Protein AF-Q2IIJ6-F1 (afdb_monomer_lite)

Organism: Anaeromyxobacter dehalogenans (strain 2CP-C) (NCBI:txid290397)

Structure (mmCIF, N/CA/C/O backbone):
data_AF-Q2IIJ6-F1
#
_entry.id   AF-Q2IIJ6-F1
#
loop_
_atom_site.group_PDB
_atom_site.id
_atom_site.type_symbol
_atom_site.label_atom_id
_atom_site.label_alt_id
_atom_site.label_comp_id
_atom_site.label_asym_id
_atom_site.label_entity_id
_atom_site.label_seq_id
_atom_site.pdbx_PDB_ins_code
_atom_site.Cartn_x
_atom_site.Cartn_y
_atom_site.Cartn_z
_atom_site.occupancy
_atom_site.B_iso_or_equiv
_atom_site.auth_seq_id
_atom_site.auth_comp_id
_atom_site.auth_asym_id
_atom_site.auth_atom_id
_atom_site.pdbx_PDB_model_num
ATOM 1 N N . MET A 1 1 ? 57.120 -11.703 -42.224 1.00 50.91 1 MET A N 1
ATOM 2 C CA . MET A 1 1 ? 56.286 -11.555 -41.006 1.00 50.91 1 MET A CA 1
ATOM 3 C C . MET A 1 1 ? 55.497 -10.241 -40.939 1.00 50.91 1 MET A C 1
ATOM 5 O O . MET A 1 1 ? 54.301 -10.313 -40.704 1.00 50.91 1 MET A O 1
ATOM 9 N N . LYS A 1 2 ? 56.073 -9.059 -41.231 1.00 52.03 2 LYS A N 1
ATOM 10 C CA . LYS A 1 2 ? 55.331 -7.770 -41.217 1.00 52.03 2 LYS A CA 1
ATOM 11 C C . LYS A 1 2 ? 54.075 -7.716 -42.114 1.00 52.03 2 LYS A C 1
ATOM 13 O O . LYS A 1 2 ? 53.077 -7.140 -41.709 1.00 52.03 2 LYS A O 1
ATOM 18 N N . LYS A 1 3 ? 54.083 -8.354 -43.293 1.00 52.03 3 LYS A N 1
ATOM 19 C CA . LYS A 1 3 ? 52.931 -8.352 -44.224 1.00 52.03 3 LYS A CA 1
ATOM 20 C C . LYS A 1 3 ? 51.725 -9.189 -43.753 1.00 52.03 3 LYS A C 1
ATOM 22 O O . LYS A 1 3 ? 50.606 -8.862 -44.114 1.00 52.03 3 LYS A O 1
ATOM 27 N N . LEU A 1 4 ? 51.938 -10.216 -42.922 1.00 53.56 4 LEU A N 1
ATOM 28 C CA . LEU A 1 4 ? 50.856 -11.032 -42.340 1.00 53.56 4 LEU A CA 1
ATOM 29 C C . LEU A 1 4 ? 50.147 -10.299 -41.189 1.00 53.56 4 LEU A C 1
ATOM 31 O O . LEU A 1 4 ? 48.929 -10.365 -41.078 1.00 53.56 4 LEU A O 1
ATOM 35 N N . LEU A 1 5 ? 50.892 -9.523 -40.395 1.00 52.94 5 LEU A N 1
ATOM 36 C CA . LEU A 1 5 ? 50.345 -8.681 -39.322 1.00 52.94 5 LEU A CA 1
ATOM 37 C C . LEU A 1 5 ? 49.472 -7.528 -39.849 1.00 52.94 5 LEU A C 1
ATOM 39 O O . LEU A 1 5 ? 48.463 -7.208 -39.234 1.00 52.94 5 LEU A O 1
ATOM 43 N N . ILE A 1 6 ? 49.816 -6.946 -41.004 1.00 58.78 6 ILE A N 1
ATOM 44 C CA . ILE A 1 6 ? 49.074 -5.820 -41.605 1.00 58.78 6 ILE A CA 1
ATOM 45 C C . ILE A 1 6 ? 47.677 -6.233 -42.103 1.00 58.78 6 ILE A C 1
ATOM 47 O O . ILE A 1 6 ? 46.778 -5.401 -42.128 1.00 58.78 6 ILE A O 1
ATOM 51 N N . VAL A 1 7 ? 47.471 -7.506 -42.456 1.00 59.25 7 VAL A N 1
ATOM 52 C CA . VAL A 1 7 ? 46.168 -8.025 -42.916 1.00 59.25 7 VAL A CA 1
ATOM 53 C C . VAL A 1 7 ? 45.393 -8.697 -41.778 1.00 59.25 7 VAL A C 1
ATOM 55 O O . VAL A 1 7 ? 44.178 -8.543 -41.687 1.00 59.25 7 VAL A O 1
ATOM 58 N N . ALA A 1 8 ? 46.080 -9.390 -40.865 1.00 62.28 8 ALA A N 1
ATOM 59 C CA . ALA A 1 8 ? 45.438 -10.070 -39.740 1.00 62.28 8 ALA A CA 1
ATOM 60 C C . ALA A 1 8 ? 44.851 -9.099 -38.697 1.00 62.28 8 ALA A C 1
ATOM 62 O O . ALA A 1 8 ? 43.806 -9.387 -38.121 1.00 62.28 8 ALA A O 1
ATOM 63 N N . LEU A 1 9 ? 45.485 -7.941 -38.470 1.00 67.00 9 LEU A N 1
ATOM 64 C CA . LEU A 1 9 ? 45.030 -6.952 -37.487 1.00 67.00 9 LEU A CA 1
ATOM 65 C C . LEU A 1 9 ? 43.683 -6.283 -37.851 1.00 67.00 9 LEU A C 1
ATOM 67 O O . LEU A 1 9 ? 42.788 -6.294 -37.006 1.00 67.00 9 LEU A O 1
ATOM 71 N N . PRO A 1 10 ? 43.471 -5.738 -39.070 1.00 70.38 10 PRO A N 1
ATOM 72 C CA . PRO A 1 10 ? 42.180 -5.159 -39.448 1.00 70.38 10 PRO A CA 1
ATOM 73 C C . PRO A 1 10 ? 41.077 -6.216 -39.575 1.00 70.38 10 PRO A C 1
ATOM 75 O O . PRO A 1 10 ? 39.935 -5.928 -39.232 1.00 70.38 10 PRO A O 1
ATOM 78 N N . LEU A 1 11 ? 41.404 -7.446 -39.994 1.00 70.00 11 LEU A N 1
ATOM 79 C CA . LEU A 1 11 ? 40.437 -8.547 -40.029 1.00 70.00 11 LEU A CA 1
ATOM 80 C C . LEU A 1 11 ? 40.023 -8.975 -38.610 1.00 70.00 11 LEU A C 1
ATOM 82 O O . LEU A 1 11 ? 38.839 -9.155 -38.342 1.00 70.00 11 LEU A O 1
ATOM 86 N N . GLY A 1 12 ? 40.981 -9.063 -37.680 1.00 66.00 12 GLY A N 1
ATOM 87 C CA . GLY A 1 12 ? 40.720 -9.321 -36.263 1.00 66.00 12 GLY A CA 1
ATOM 88 C C . GLY A 1 12 ? 39.881 -8.219 -35.611 1.00 66.00 12 GLY A C 1
ATOM 89 O O . GLY A 1 12 ? 38.916 -8.521 -34.915 1.00 66.00 12 GLY A O 1
ATOM 90 N N . LEU A 1 13 ? 40.176 -6.946 -35.895 1.00 70.31 13 LEU A N 1
ATOM 91 C CA . LEU A 1 13 ? 39.374 -5.805 -35.436 1.00 70.31 13 LEU A CA 1
ATOM 92 C C . LEU A 1 13 ? 37.967 -5.787 -36.046 1.00 70.31 13 LEU A C 1
ATOM 94 O O . LEU A 1 13 ? 37.016 -5.474 -35.338 1.00 70.31 13 LEU A O 1
ATOM 98 N N . ALA A 1 14 ? 37.808 -6.155 -37.319 1.00 68.62 14 ALA A N 1
ATOM 99 C CA . ALA A 1 14 ? 36.498 -6.251 -37.960 1.00 68.62 14 ALA A CA 1
ATOM 100 C C . ALA A 1 14 ? 35.650 -7.389 -37.370 1.00 68.62 14 ALA A C 1
ATOM 102 O O . ALA A 1 14 ? 34.457 -7.205 -37.142 1.00 68.62 14 ALA A O 1
ATOM 103 N N . ILE A 1 15 ? 36.259 -8.540 -37.060 1.00 70.19 15 ILE A N 1
ATOM 104 C CA . ILE A 1 15 ? 35.582 -9.659 -36.386 1.00 70.19 15 ILE A CA 1
ATOM 105 C C . ILE A 1 15 ? 35.194 -9.269 -34.953 1.00 70.19 15 ILE A C 1
ATOM 107 O O . ILE A 1 15 ? 34.059 -9.510 -34.546 1.00 70.19 15 ILE A O 1
ATOM 111 N N . LEU A 1 16 ? 36.088 -8.612 -34.205 1.00 61.75 16 LEU A N 1
ATOM 112 C CA . LEU A 1 16 ? 35.796 -8.118 -32.853 1.00 61.75 16 LEU A CA 1
ATOM 113 C C . LEU A 1 16 ? 34.714 -7.024 -32.861 1.00 61.75 16 LEU A C 1
ATOM 115 O O . LEU A 1 16 ? 33.816 -7.034 -32.017 1.00 61.75 16 LEU A O 1
ATOM 119 N N . GLY A 1 17 ? 34.752 -6.115 -33.838 1.00 57.81 17 GLY A N 1
ATOM 120 C CA . GLY A 1 17 ? 33.734 -5.086 -34.068 1.00 57.81 17 GLY A CA 1
ATOM 121 C C . GLY A 1 17 ? 32.370 -5.674 -34.441 1.00 57.81 17 GLY A C 1
ATOM 122 O O . GLY A 1 17 ? 31.349 -5.302 -33.871 1.00 57.81 17 GLY A O 1
ATOM 123 N N . GLY A 1 18 ? 32.337 -6.655 -35.344 1.00 60.78 18 GLY A N 1
ATOM 124 C CA . GLY A 1 18 ? 31.109 -7.366 -35.705 1.00 60.78 18 GLY A CA 1
ATOM 125 C C . GLY A 1 18 ? 30.516 -8.152 -34.533 1.00 60.78 18 GLY A C 1
ATOM 126 O O . GLY A 1 18 ? 29.312 -8.084 -34.289 1.00 60.78 18 GLY A O 1
ATOM 127 N N . ALA A 1 19 ? 31.358 -8.845 -33.759 1.00 64.25 19 ALA A N 1
ATOM 128 C CA . ALA A 1 19 ? 30.935 -9.589 -32.575 1.00 64.25 19 ALA A CA 1
ATOM 129 C C . ALA A 1 19 ? 30.336 -8.673 -31.494 1.00 64.25 19 ALA A C 1
ATOM 131 O O . ALA A 1 19 ? 29.307 -9.017 -30.918 1.00 64.25 19 ALA A O 1
ATOM 132 N N . SER A 1 20 ? 30.933 -7.498 -31.265 1.00 67.06 20 SER A N 1
ATOM 133 C CA . SER A 1 20 ? 30.462 -6.510 -30.280 1.00 67.06 20 SER A CA 1
ATOM 134 C C . SER A 1 20 ? 29.146 -5.831 -30.680 1.00 67.06 20 SER A C 1
ATOM 136 O O . SER A 1 20 ? 28.274 -5.622 -29.835 1.00 67.06 20 SER A O 1
ATOM 138 N N . VAL A 1 21 ? 28.942 -5.551 -31.971 1.00 70.56 21 VAL A N 1
ATOM 139 C CA . VAL A 1 21 ? 27.656 -5.038 -32.475 1.00 70.56 21 VAL A CA 1
ATOM 140 C C . VAL A 1 21 ? 26.559 -6.099 -32.352 1.00 70.56 21 VAL A C 1
ATOM 142 O O . VAL A 1 21 ? 25.472 -5.804 -31.853 1.00 70.56 21 VAL A O 1
ATOM 145 N N . LEU A 1 22 ? 26.840 -7.344 -32.747 1.00 74.81 22 LEU A N 1
ATOM 146 C CA . LEU A 1 22 ? 25.881 -8.448 -32.640 1.00 74.81 22 LEU A CA 1
ATOM 147 C C . LEU A 1 22 ? 25.544 -8.781 -31.180 1.00 74.81 22 LEU A C 1
ATOM 149 O O . LEU A 1 22 ? 24.381 -9.040 -30.869 1.00 74.81 22 LEU A O 1
ATOM 153 N N . SER A 1 23 ? 26.523 -8.743 -30.269 1.00 74.75 23 SER A N 1
ATOM 154 C CA . SER A 1 23 ? 26.268 -8.930 -28.837 1.00 74.75 23 SER A CA 1
ATOM 155 C C . SER A 1 23 ? 25.433 -7.788 -28.258 1.00 74.75 23 SER A C 1
ATOM 157 O O . SER A 1 23 ? 24.507 -8.049 -27.495 1.00 74.75 23 SER A O 1
ATOM 159 N N . GLY A 1 24 ? 25.700 -6.540 -28.662 1.00 77.00 24 GLY A N 1
ATOM 160 C CA . GLY A 1 24 ? 24.908 -5.378 -28.252 1.00 77.00 24 GLY A CA 1
ATOM 161 C C . GLY A 1 24 ? 23.453 -5.458 -28.722 1.00 77.00 24 GLY A C 1
ATOM 162 O O . GLY A 1 24 ? 22.537 -5.208 -27.941 1.00 77.00 24 GLY A O 1
ATOM 163 N N . GLN A 1 25 ? 23.220 -5.884 -29.968 1.00 83.25 25 GLN A N 1
ATOM 164 C CA . GLN A 1 25 ? 21.868 -6.089 -30.498 1.00 83.25 25 GLN A CA 1
ATOM 165 C C . GLN A 1 25 ? 21.117 -7.202 -29.760 1.00 83.25 25 GLN A C 1
ATOM 167 O O . GLN A 1 25 ? 19.959 -7.008 -29.394 1.00 83.25 25 GLN A O 1
ATOM 172 N N . ARG A 1 26 ? 21.774 -8.336 -29.485 1.00 82.69 26 ARG A N 1
ATOM 173 C CA . ARG A 1 26 ? 21.171 -9.438 -28.715 1.00 82.69 26 ARG A CA 1
ATOM 174 C C . ARG A 1 26 ? 20.826 -9.023 -27.286 1.00 82.69 26 ARG A C 1
ATOM 176 O O . ARG A 1 26 ? 19.745 -9.350 -26.810 1.00 82.69 26 ARG A O 1
ATOM 183 N N . ALA A 1 27 ? 21.701 -8.271 -26.618 1.00 82.62 27 ALA A N 1
ATOM 184 C CA . ALA A 1 27 ? 21.441 -7.760 -25.271 1.00 82.62 27 ALA A CA 1
ATOM 185 C C . ALA A 1 27 ? 20.261 -6.772 -25.249 1.00 82.62 27 ALA A C 1
ATOM 187 O O . ALA A 1 27 ? 19.394 -6.848 -24.375 1.00 82.62 27 ALA A O 1
ATOM 188 N N . ALA A 1 28 ? 20.182 -5.879 -26.241 1.00 85.44 28 ALA A N 1
ATOM 189 C CA . ALA A 1 28 ? 19.063 -4.953 -26.385 1.00 85.44 28 ALA A CA 1
ATOM 190 C C . ALA A 1 28 ? 17.735 -5.686 -26.652 1.00 85.44 28 ALA A C 1
ATOM 192 O O . ALA A 1 28 ? 16.719 -5.345 -26.046 1.00 85.44 28 ALA A O 1
ATOM 193 N N . GLN A 1 29 ? 17.748 -6.715 -27.505 1.00 88.25 29 GLN A N 1
ATOM 194 C CA . GLN A 1 29 ? 16.585 -7.568 -27.765 1.00 88.25 29 GLN A CA 1
ATOM 195 C C . GLN A 1 29 ? 16.135 -8.308 -26.502 1.00 88.25 29 GLN A C 1
ATOM 197 O O . GLN A 1 29 ? 14.974 -8.184 -26.123 1.00 88.25 29 GLN A O 1
ATOM 202 N N . ALA A 1 30 ? 17.052 -8.971 -25.790 1.00 89.00 30 ALA A N 1
ATOM 203 C CA . ALA A 1 30 ? 16.746 -9.662 -24.535 1.00 89.00 30 ALA A CA 1
ATOM 204 C C . ALA A 1 30 ? 16.161 -8.711 -23.475 1.00 89.00 30 ALA A C 1
ATOM 206 O O . ALA A 1 30 ? 15.209 -9.053 -22.775 1.00 89.00 30 ALA A O 1
ATOM 207 N N . THR A 1 31 ? 16.683 -7.484 -23.393 1.00 89.00 31 THR A N 1
ATOM 208 C CA . THR A 1 31 ? 16.153 -6.447 -22.495 1.00 89.00 31 THR A CA 1
ATOM 209 C C . THR A 1 31 ? 14.732 -6.038 -22.889 1.00 89.00 31 THR A C 1
ATOM 211 O O . THR A 1 31 ? 13.860 -5.912 -22.029 1.00 89.00 31 THR A O 1
ATOM 214 N N . ALA A 1 32 ? 14.475 -5.831 -24.183 1.00 89.25 32 ALA A N 1
ATOM 215 C CA . ALA A 1 32 ? 13.153 -5.464 -24.683 1.00 89.25 32 ALA A CA 1
ATOM 216 C C . ALA A 1 32 ? 12.121 -6.584 -24.470 1.00 89.25 32 ALA A C 1
ATOM 218 O O . ALA A 1 32 ? 11.003 -6.311 -24.032 1.00 89.25 32 ALA A O 1
ATOM 219 N N . GLU A 1 33 ? 12.504 -7.836 -24.724 1.00 93.00 33 GLU A N 1
ATOM 220 C CA . GLU A 1 33 ? 11.664 -9.016 -24.505 1.00 93.00 33 GLU A CA 1
ATOM 221 C C . GLU A 1 33 ? 11.346 -9.215 -23.021 1.00 93.00 33 GLU A C 1
ATOM 223 O O . GLU A 1 33 ? 10.174 -9.332 -22.665 1.00 93.00 33 GLU A O 1
ATOM 228 N N . SER A 1 34 ? 12.352 -9.138 -22.143 1.00 93.38 34 SER A N 1
ATOM 229 C CA . SER A 1 34 ? 12.168 -9.209 -20.687 1.00 93.38 34 SER A CA 1
ATOM 230 C C . SER A 1 34 ? 11.186 -8.146 -20.186 1.00 93.38 34 SER A C 1
ATOM 232 O O . SER A 1 34 ? 10.239 -8.451 -19.460 1.00 93.38 34 SER A O 1
ATOM 234 N N . ARG A 1 35 ? 11.333 -6.892 -20.637 1.00 91.62 35 ARG A N 1
ATOM 235 C CA . ARG A 1 35 ? 10.410 -5.799 -20.281 1.00 91.62 35 ARG A CA 1
ATOM 236 C C . ARG A 1 35 ? 8.992 -6.040 -20.787 1.00 91.62 35 ARG A C 1
ATOM 238 O O . ARG A 1 35 ? 8.034 -5.767 -20.066 1.00 91.62 35 ARG A O 1
ATOM 245 N N . LEU A 1 36 ? 8.845 -6.549 -22.009 1.00 93.81 36 LEU A N 1
ATOM 246 C CA . LEU A 1 36 ? 7.539 -6.868 -22.580 1.00 93.81 36 LEU A CA 1
ATOM 247 C C . LEU A 1 36 ? 6.842 -7.982 -21.792 1.00 93.81 36 LEU A C 1
ATOM 249 O O . LEU A 1 36 ? 5.647 -7.880 -21.516 1.00 93.81 36 LEU A O 1
ATOM 253 N N . GLU A 1 37 ? 7.571 -9.027 -21.406 1.00 95.88 37 GLU A N 1
ATOM 254 C CA . GLU A 1 37 ? 7.022 -10.103 -20.584 1.00 95.88 37 GLU A CA 1
ATOM 255 C C . GLU A 1 37 ? 6.630 -9.623 -19.185 1.00 95.88 37 GLU A C 1
ATOM 257 O O . GLU A 1 37 ? 5.523 -9.923 -18.737 1.00 95.88 37 GLU A O 1
ATOM 262 N N . ARG A 1 38 ? 7.461 -8.800 -18.532 1.00 95.00 38 ARG A N 1
ATOM 263 C CA . ARG A 1 38 ? 7.108 -8.169 -17.248 1.00 95.00 38 ARG A CA 1
ATOM 264 C C . ARG A 1 38 ? 5.852 -7.312 -17.374 1.00 95.00 38 ARG A C 1
ATOM 266 O O . ARG A 1 38 ? 4.960 -7.405 -16.537 1.00 95.00 38 ARG A O 1
ATOM 273 N N . ALA A 1 39 ? 5.737 -6.514 -18.436 1.00 93.25 39 ALA A N 1
ATOM 274 C CA . ALA A 1 39 ? 4.555 -5.691 -18.680 1.00 93.25 39 ALA A CA 1
ATOM 275 C C . ALA A 1 39 ? 3.284 -6.536 -18.883 1.00 93.25 39 ALA A C 1
ATOM 277 O O . ALA A 1 39 ? 2.219 -6.180 -18.377 1.00 93.25 39 ALA A O 1
ATOM 278 N N . ARG A 1 40 ? 3.388 -7.676 -19.583 1.00 96.31 40 ARG A N 1
ATOM 279 C CA . ARG A 1 40 ? 2.276 -8.630 -19.735 1.00 96.31 40 ARG A CA 1
ATOM 280 C C . ARG A 1 40 ? 1.870 -9.234 -18.393 1.00 96.31 40 ARG A C 1
ATOM 282 O O . ARG A 1 40 ? 0.683 -9.212 -18.081 1.00 96.31 40 ARG A O 1
ATOM 289 N N . LEU A 1 41 ? 2.839 -9.689 -17.598 1.00 97.31 41 LEU A N 1
ATOM 290 C CA . LEU A 1 41 ? 2.599 -10.256 -16.271 1.00 97.31 41 LEU A CA 1
ATOM 291 C C . LEU A 1 41 ? 1.924 -9.241 -15.337 1.00 97.31 41 LEU A C 1
ATOM 293 O O . LEU A 1 41 ? 0.955 -9.567 -14.662 1.00 97.31 41 LEU A O 1
ATOM 297 N N . LYS A 1 42 ? 2.390 -7.989 -15.342 1.00 95.00 42 LYS A N 1
ATOM 298 C CA . LYS A 1 42 ? 1.794 -6.883 -14.578 1.00 95.00 42 LYS A CA 1
ATOM 299 C C . LYS A 1 42 ? 0.356 -6.586 -14.990 1.00 95.00 42 LYS A C 1
ATOM 301 O O . LYS A 1 42 ? -0.501 -6.382 -14.133 1.00 95.00 42 LYS A O 1
ATOM 306 N N . ARG A 1 43 ? 0.073 -6.573 -16.294 1.00 94.75 43 ARG A N 1
ATOM 307 C CA . ARG A 1 43 ? -1.294 -6.394 -16.797 1.00 94.75 43 ARG A CA 1
ATOM 308 C C . ARG A 1 43 ? -2.203 -7.532 -16.333 1.00 94.75 43 ARG A C 1
ATOM 310 O O . ARG A 1 43 ? -3.272 -7.269 -15.797 1.00 94.75 43 ARG A O 1
ATOM 317 N N . GLU A 1 44 ? -1.754 -8.772 -16.487 1.00 97.06 44 GLU A N 1
ATOM 318 C CA . GLU A 1 44 ? -2.516 -9.945 -16.062 1.00 97.06 44 GLU A CA 1
ATOM 319 C C . GLU A 1 44 ? -2.717 -9.975 -14.537 1.00 97.06 44 GLU A C 1
ATOM 321 O O . GLU A 1 44 ? -3.805 -10.299 -14.063 1.00 97.06 44 GLU A O 1
ATOM 326 N N . PHE A 1 45 ? -1.718 -9.548 -13.757 1.00 96.56 45 PHE A N 1
ATOM 327 C CA . PHE A 1 45 ? -1.877 -9.330 -12.321 1.00 96.56 45 P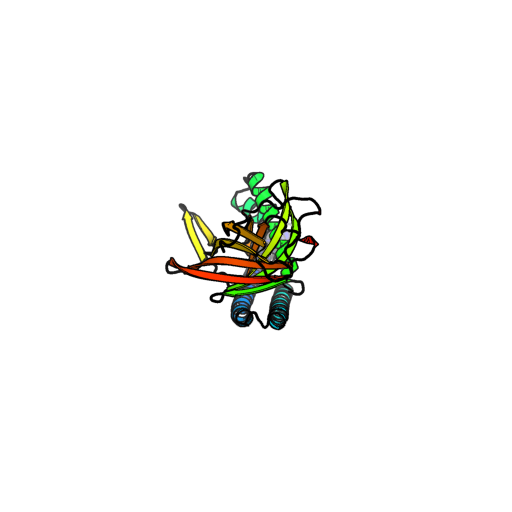HE A CA 1
ATOM 328 C C . PHE A 1 45 ? -2.991 -8.330 -12.027 1.00 96.56 45 PHE A C 1
ATOM 330 O O . PHE A 1 45 ? -3.855 -8.626 -11.212 1.00 96.56 45 PHE A O 1
ATOM 337 N N . ALA A 1 46 ? -3.007 -7.170 -12.690 1.00 94.00 46 ALA A N 1
ATOM 338 C CA . ALA A 1 46 ? -4.028 -6.150 -12.461 1.00 94.00 46 ALA A CA 1
ATOM 339 C C . ALA A 1 46 ? -5.446 -6.653 -12.800 1.00 94.00 46 ALA A C 1
ATOM 341 O O . ALA A 1 46 ? -6.396 -6.353 -12.075 1.00 94.00 46 ALA A O 1
ATOM 342 N N . GLU A 1 47 ? -5.586 -7.449 -13.862 1.00 94.44 47 GLU A N 1
ATOM 343 C CA . GLU A 1 47 ? -6.850 -8.085 -14.257 1.00 94.44 47 GLU A CA 1
ATOM 344 C C . GLU A 1 47 ? -7.320 -9.111 -13.213 1.00 94.44 47 GLU A C 1
ATOM 346 O O . GLU A 1 47 ? -8.461 -9.057 -12.753 1.00 94.44 47 GLU A O 1
ATOM 351 N N . ARG A 1 48 ? -6.428 -10.004 -12.765 1.00 95.88 48 ARG A N 1
ATOM 352 C CA . ARG A 1 48 ? -6.736 -11.005 -11.728 1.00 95.88 48 ARG A CA 1
ATOM 353 C C . ARG A 1 48 ? -7.006 -10.358 -10.366 1.00 95.88 48 ARG A C 1
ATOM 355 O O . ARG A 1 48 ? -7.958 -10.731 -9.682 1.00 95.88 48 ARG A O 1
ATOM 362 N N . ALA A 1 49 ? -6.229 -9.338 -10.000 1.00 95.12 49 ALA A N 1
ATOM 363 C CA . ALA A 1 49 ? -6.416 -8.550 -8.784 1.00 95.12 49 ALA A CA 1
ATOM 364 C C . ALA A 1 49 ? -7.788 -7.876 -8.760 1.00 95.12 49 ALA A C 1
ATOM 366 O O . ALA A 1 49 ? -8.406 -7.792 -7.700 1.00 95.12 49 ALA A O 1
ATOM 367 N N . ALA A 1 50 ? -8.285 -7.420 -9.917 1.00 92.88 50 ALA A N 1
ATOM 368 C CA . ALA A 1 50 ? -9.602 -6.808 -10.021 1.00 92.88 50 ALA A CA 1
ATOM 369 C C . ALA A 1 50 ? -10.742 -7.762 -9.645 1.00 92.88 50 ALA A C 1
ATOM 371 O O . ALA A 1 50 ? -11.713 -7.326 -9.027 1.00 92.88 50 ALA A O 1
ATOM 372 N N . LEU A 1 51 ? -10.602 -9.048 -9.967 1.00 91.81 51 LEU A N 1
ATOM 373 C CA . LEU A 1 51 ? -11.559 -10.081 -9.580 1.00 91.81 51 LEU A CA 1
ATOM 374 C C . LEU A 1 51 ? -11.425 -10.436 -8.096 1.00 91.81 51 LEU A C 1
ATOM 376 O O . LEU A 1 51 ? -12.423 -10.451 -7.380 1.00 91.81 51 LEU A O 1
ATOM 380 N N . ALA A 1 52 ? -10.198 -10.643 -7.609 1.00 92.75 52 ALA A N 1
ATOM 381 C CA . ALA A 1 52 ? -9.954 -10.992 -6.209 1.00 92.75 52 ALA A CA 1
ATOM 382 C C . ALA A 1 52 ? -10.451 -9.898 -5.244 1.00 92.75 52 ALA A C 1
ATOM 384 O O . ALA A 1 52 ? -11.122 -10.192 -4.255 1.00 92.75 52 ALA A O 1
ATOM 385 N N . ARG A 1 53 ? -10.197 -8.616 -5.555 1.00 93.50 53 ARG A N 1
ATOM 386 C CA . ARG A 1 53 ? -10.617 -7.490 -4.698 1.00 93.50 53 ARG A CA 1
ATOM 387 C C . ARG A 1 53 ? -12.130 -7.310 -4.620 1.00 93.50 53 ARG A C 1
ATOM 389 O O . ARG A 1 53 ? -12.585 -6.602 -3.724 1.00 93.50 53 ARG A O 1
ATOM 396 N N . ALA A 1 54 ? -12.882 -7.899 -5.554 1.00 92.88 54 ALA A N 1
ATOM 397 C CA . ALA A 1 54 ? -14.340 -7.847 -5.595 1.00 92.88 54 ALA A CA 1
ATOM 398 C C . ALA A 1 54 ? -15.003 -8.789 -4.580 1.00 92.88 54 ALA A C 1
ATOM 400 O O . ALA A 1 54 ? -16.212 -8.688 -4.375 1.00 92.88 54 ALA A O 1
ATOM 401 N N . LEU A 1 55 ? -14.234 -9.673 -3.926 1.00 93.94 55 LEU A N 1
ATOM 402 C CA . LEU A 1 55 ? -14.732 -10.431 -2.783 1.00 93.94 55 LEU A CA 1
ATOM 403 C C . LEU A 1 55 ? -15.304 -9.475 -1.729 1.00 93.94 55 LEU A C 1
ATOM 405 O O . LEU A 1 55 ? -14.735 -8.401 -1.523 1.00 93.94 55 LEU A O 1
ATOM 409 N N . PRO A 1 56 ? -16.406 -9.835 -1.059 1.00 91.62 56 PRO A N 1
ATOM 410 C CA . PRO A 1 56 ? -17.022 -8.966 -0.069 1.00 91.62 56 PRO A CA 1
ATOM 411 C C . PRO A 1 56 ? -16.230 -8.993 1.262 1.00 91.62 56 PRO A C 1
ATOM 413 O O . PRO A 1 56 ? -15.505 -9.963 1.522 1.00 91.62 56 PRO A O 1
ATOM 416 N N . PRO A 1 57 ? -16.284 -7.934 2.097 1.00 88.19 57 PRO A N 1
ATOM 417 C CA . PRO A 1 57 ? -15.494 -7.825 3.333 1.00 88.19 57 PRO A CA 1
ATOM 418 C C . PRO A 1 57 ? -15.684 -8.977 4.330 1.00 88.19 57 PRO A C 1
ATOM 420 O O . PRO A 1 57 ? -14.728 -9.380 4.986 1.00 88.19 57 PRO A O 1
ATOM 423 N N . GLU A 1 58 ? -16.874 -9.577 4.388 1.00 90.94 58 GLU A N 1
ATOM 424 C CA . GLU A 1 58 ? -17.212 -10.688 5.291 1.00 90.94 58 GLU A CA 1
ATOM 425 C C . GLU A 1 58 ? -16.421 -11.964 4.966 1.00 90.94 58 GLU A C 1
ATOM 427 O O . GLU A 1 58 ? -16.325 -12.880 5.780 1.00 90.94 58 GLU A O 1
ATOM 432 N N . ARG A 1 59 ? -15.818 -12.029 3.773 1.00 93.44 59 ARG A N 1
ATOM 433 C CA . ARG A 1 59 ? -14.950 -13.125 3.335 1.00 93.44 59 ARG A CA 1
ATOM 434 C C . ARG A 1 59 ? -13.467 -12.782 3.483 1.00 93.44 59 ARG A C 1
ATOM 436 O O . ARG A 1 59 ? -12.662 -13.136 2.626 1.00 93.44 59 ARG A O 1
ATOM 443 N N . ALA A 1 60 ? -13.090 -12.115 4.573 1.00 89.19 60 ALA A N 1
ATOM 444 C CA . ALA A 1 60 ? -11.721 -11.655 4.832 1.00 89.19 60 ALA A CA 1
ATOM 445 C C . ALA A 1 60 ? -10.651 -12.768 4.771 1.00 89.19 60 ALA A C 1
ATOM 447 O O . ALA A 1 60 ? -9.562 -12.547 4.236 1.00 89.19 60 ALA A O 1
ATOM 448 N N . ALA A 1 61 ? -10.965 -13.975 5.257 1.00 92.81 61 ALA A N 1
ATOM 449 C CA . ALA A 1 61 ? -10.058 -15.123 5.163 1.00 92.81 61 ALA A CA 1
ATOM 450 C C . ALA A 1 61 ? -9.831 -15.542 3.701 1.00 92.81 61 ALA A C 1
ATOM 452 O O . ALA A 1 61 ? -8.690 -15.658 3.261 1.00 92.81 61 ALA A O 1
ATOM 453 N N . GLN A 1 62 ? -10.915 -15.658 2.923 1.00 95.06 62 GLN A N 1
ATOM 454 C CA . GLN A 1 62 ? -10.831 -15.963 1.494 1.00 95.06 62 GLN A CA 1
ATOM 455 C C . GLN A 1 62 ? -10.064 -14.869 0.741 1.00 95.06 62 GLN A C 1
ATOM 457 O O . GLN A 1 62 ? -9.228 -15.182 -0.095 1.00 95.06 62 GLN A O 1
ATOM 462 N N . TRP A 1 63 ? -10.303 -13.591 1.057 1.00 94.75 63 TRP A N 1
ATOM 463 C CA . TRP A 1 63 ? -9.536 -12.480 0.490 1.00 94.75 63 TRP A CA 1
ATOM 464 C C . TRP A 1 63 ? -8.033 -12.636 0.743 1.00 94.75 63 TRP A C 1
ATOM 466 O O . TRP A 1 63 ? -7.244 -12.526 -0.191 1.00 94.75 63 TRP A O 1
ATOM 476 N N . SER A 1 64 ? -7.638 -12.929 1.982 1.00 95.19 64 SER A N 1
ATOM 477 C CA . SER A 1 64 ? -6.230 -13.105 2.353 1.00 95.19 64 SER A CA 1
ATOM 478 C C . SER A 1 64 ? -5.564 -14.261 1.599 1.00 95.19 64 SER A C 1
ATOM 480 O O . SER A 1 64 ? -4.437 -14.119 1.116 1.00 95.19 64 SER A O 1
ATOM 482 N N . ASP A 1 65 ? -6.266 -15.386 1.450 1.00 96.69 65 ASP A N 1
ATOM 483 C CA . ASP A 1 65 ? -5.758 -16.563 0.740 1.00 96.69 65 ASP A CA 1
ATOM 484 C C . ASP A 1 65 ? -5.664 -16.325 -0.780 1.00 96.69 65 ASP A C 1
ATOM 486 O O . ASP A 1 65 ? -4.658 -16.683 -1.401 1.00 96.69 65 ASP A O 1
ATOM 490 N N . GLU A 1 66 ? -6.656 -15.658 -1.379 1.00 96.94 66 GLU A N 1
ATOM 491 C CA . GLU A 1 66 ? -6.637 -15.262 -2.795 1.00 96.94 66 GLU A CA 1
ATOM 492 C C . GLU A 1 66 ? -5.533 -14.239 -3.079 1.00 96.94 66 GLU A C 1
ATOM 494 O O . GLU A 1 66 ? -4.767 -14.398 -4.028 1.00 96.94 66 GLU A O 1
ATOM 499 N N . ALA A 1 67 ? -5.387 -13.216 -2.230 1.00 96.75 67 ALA A N 1
ATOM 500 C CA . ALA A 1 67 ? -4.319 -12.227 -2.346 1.00 96.75 67 ALA A CA 1
ATOM 501 C C . ALA A 1 67 ? -2.935 -12.880 -2.213 1.00 96.75 67 ALA A C 1
ATOM 503 O O . ALA A 1 67 ? -2.051 -12.616 -3.028 1.00 96.75 67 ALA A O 1
ATOM 504 N N . THR A 1 68 ? -2.757 -13.785 -1.245 1.00 97.38 68 THR A N 1
ATOM 505 C CA . THR A 1 68 ? -1.513 -14.556 -1.082 1.00 97.38 68 THR A CA 1
ATOM 506 C C . THR A 1 68 ? -1.213 -15.393 -2.325 1.00 97.38 68 THR A C 1
ATOM 508 O O . THR A 1 68 ? -0.087 -15.379 -2.824 1.00 97.38 68 THR A O 1
ATOM 511 N N . SER A 1 69 ? -2.215 -16.092 -2.859 1.00 97.81 69 SER A N 1
ATOM 512 C CA . SER A 1 69 ? -2.063 -16.937 -4.049 1.00 97.81 69 SER A CA 1
ATOM 513 C C . SER A 1 69 ? -1.728 -16.112 -5.293 1.00 97.81 69 SER A C 1
ATOM 515 O O . SER A 1 69 ? -0.830 -16.467 -6.059 1.00 97.81 69 SER A O 1
ATOM 517 N N . LEU A 1 70 ? -2.395 -14.971 -5.465 1.00 97.88 70 LEU A N 1
ATOM 518 C CA . LEU A 1 70 ? -2.166 -14.036 -6.560 1.00 97.88 70 LEU A CA 1
ATOM 519 C C . LEU A 1 70 ? -0.752 -13.438 -6.518 1.00 97.88 70 LEU A C 1
ATOM 521 O O . LEU A 1 70 ? -0.062 -13.407 -7.539 1.00 97.88 70 LEU A O 1
ATOM 525 N N . LEU A 1 71 ? -0.303 -12.991 -5.342 1.00 97.88 71 LEU A N 1
ATOM 526 C CA . LEU A 1 71 ? 1.050 -12.470 -5.138 1.00 97.88 71 LEU A CA 1
ATOM 527 C C . LEU A 1 71 ? 2.104 -13.562 -5.357 1.00 97.88 71 LEU A C 1
ATOM 529 O O . LEU A 1 71 ? 3.101 -13.325 -6.040 1.00 97.88 71 LEU A O 1
ATOM 533 N N . GLY A 1 72 ? 1.861 -14.775 -4.853 1.00 97.94 72 GLY A N 1
ATOM 534 C CA . GLY A 1 72 ? 2.735 -15.928 -5.064 1.00 97.94 72 GLY A CA 1
ATOM 535 C C . GLY A 1 72 ? 2.902 -16.280 -6.544 1.00 97.94 72 GLY A C 1
ATOM 536 O O . GLY A 1 72 ? 4.031 -16.451 -7.011 1.00 97.94 72 GLY A O 1
ATOM 537 N N . TRP A 1 73 ? 1.800 -16.315 -7.301 1.00 98.12 73 TRP A N 1
ATOM 538 C CA . TRP A 1 73 ? 1.823 -16.496 -8.755 1.00 98.12 73 TRP A CA 1
ATOM 539 C C . TRP A 1 73 ? 2.644 -15.399 -9.446 1.00 98.12 73 TRP A C 1
ATOM 541 O O . TRP A 1 73 ? 3.527 -15.704 -10.248 1.00 98.12 73 TRP A O 1
ATOM 551 N N . TYR A 1 74 ? 2.422 -14.133 -9.086 1.00 98.12 74 TYR A N 1
ATOM 552 C CA . TYR A 1 74 ? 3.122 -12.998 -9.686 1.00 98.12 74 TYR A CA 1
ATOM 553 C C . TYR A 1 74 ? 4.634 -13.041 -9.445 1.00 98.12 74 TYR A C 1
ATOM 555 O O . TYR A 1 74 ? 5.419 -12.953 -10.389 1.00 98.12 74 TYR A O 1
ATOM 563 N N . PHE A 1 75 ? 5.070 -13.237 -8.198 1.00 97.44 75 PHE A N 1
ATOM 564 C CA . PHE A 1 75 ? 6.500 -13.303 -7.887 1.00 97.44 75 PHE A CA 1
ATOM 565 C C . PHE A 1 75 ? 7.176 -14.557 -8.449 1.00 97.44 75 PHE A C 1
ATOM 567 O O . PHE A 1 75 ? 8.368 -14.515 -8.754 1.00 97.44 75 PHE A O 1
ATOM 574 N N . THR A 1 76 ? 6.438 -15.653 -8.624 1.00 98.06 76 THR A N 1
ATOM 575 C CA . THR A 1 76 ? 6.941 -16.838 -9.332 1.00 98.06 76 THR A CA 1
ATOM 576 C C . THR A 1 76 ? 7.147 -16.531 -10.814 1.00 98.06 76 THR A C 1
ATOM 578 O O . THR A 1 76 ? 8.246 -16.743 -11.320 1.00 98.06 76 THR A O 1
ATOM 581 N N . GLY A 1 77 ? 6.163 -15.915 -11.476 1.00 97.62 77 GLY A N 1
ATOM 582 C CA . GLY A 1 77 ? 6.287 -15.487 -12.872 1.00 97.62 77 GLY A CA 1
ATOM 583 C C . GLY A 1 77 ? 7.450 -14.514 -13.097 1.00 97.62 77 GLY A C 1
ATOM 584 O O . GLY A 1 77 ? 8.187 -14.636 -14.072 1.00 97.62 77 GLY A O 1
ATOM 585 N N . LEU A 1 78 ? 7.699 -13.591 -12.162 1.00 95.88 78 LEU A N 1
ATOM 586 C CA . LEU A 1 78 ? 8.871 -12.712 -12.226 1.00 95.88 78 LEU A CA 1
ATOM 587 C C . LEU A 1 78 ? 10.193 -13.487 -12.167 1.00 95.88 78 LEU A C 1
ATOM 589 O O . LEU A 1 78 ? 11.106 -13.191 -12.939 1.00 95.88 78 LEU A O 1
ATOM 593 N N . LYS A 1 79 ? 10.302 -14.492 -11.290 1.00 95.62 79 LYS A N 1
ATOM 594 C CA . LYS A 1 79 ? 11.491 -15.358 -11.216 1.00 95.62 79 LYS A CA 1
ATOM 595 C C . LYS A 1 79 ? 11.686 -16.167 -12.497 1.00 95.62 79 LYS A C 1
ATOM 597 O O . LYS A 1 79 ? 12.817 -16.319 -12.946 1.00 95.62 79 LYS A O 1
ATOM 602 N N . GLU A 1 80 ? 10.608 -16.653 -13.108 1.00 96.81 80 GLU A N 1
ATOM 603 C CA . GLU A 1 80 ? 10.663 -17.367 -14.391 1.00 96.81 80 GLU A CA 1
ATOM 604 C C . GLU A 1 80 ? 11.149 -16.461 -15.529 1.00 96.81 80 GLU A C 1
ATOM 606 O O . GLU A 1 80 ? 11.985 -16.872 -16.336 1.00 96.81 80 GLU A O 1
ATOM 611 N N . ILE A 1 81 ? 10.687 -15.207 -15.576 1.00 95.31 81 ILE A N 1
ATOM 612 C CA . ILE A 1 81 ? 11.188 -14.209 -16.532 1.00 95.31 81 ILE A CA 1
ATOM 613 C C . ILE A 1 81 ? 12.679 -13.946 -16.281 1.00 95.31 81 ILE A C 1
ATOM 615 O O . ILE A 1 81 ? 13.476 -14.009 -17.214 1.00 95.31 81 ILE A O 1
ATOM 619 N N . GLN A 1 82 ? 13.086 -13.713 -15.030 1.00 92.62 82 GLN A N 1
ATOM 620 C CA . GLN A 1 82 ? 14.499 -13.521 -14.675 1.00 92.62 82 GLN A CA 1
ATOM 621 C C . GLN A 1 82 ? 15.365 -14.722 -15.096 1.00 92.62 82 GLN A C 1
ATOM 623 O O . GLN A 1 82 ? 16.440 -14.534 -15.659 1.00 92.62 82 GLN A O 1
ATOM 628 N N . GLY A 1 83 ? 14.878 -15.951 -14.899 1.00 93.94 83 GLY A N 1
ATOM 629 C CA . GLY A 1 83 ? 15.570 -17.175 -15.310 1.00 93.94 83 GLY A CA 1
ATOM 630 C C . GLY A 1 83 ? 15.719 -17.328 -16.828 1.00 93.94 83 GLY A C 1
ATOM 631 O O . GLY A 1 83 ? 16.729 -17.858 -17.288 1.00 93.94 83 GLY A O 1
ATOM 632 N N . ARG A 1 84 ? 14.755 -16.836 -17.618 1.00 94.50 84 ARG A N 1
ATOM 633 C CA . ARG A 1 84 ? 14.832 -16.818 -19.092 1.00 94.50 84 ARG A CA 1
ATOM 634 C C . ARG A 1 84 ? 15.763 -15.732 -19.634 1.00 94.50 84 ARG A C 1
ATOM 636 O O . ARG A 1 84 ? 16.326 -15.907 -20.713 1.00 94.50 84 ARG A O 1
ATOM 643 N N . PHE A 1 85 ? 15.962 -14.647 -18.884 1.00 92.62 85 PHE A N 1
ATOM 644 C CA . PHE A 1 85 ? 16.787 -13.502 -19.282 1.00 92.62 85 PHE A CA 1
ATOM 645 C C . PHE A 1 85 ? 17.881 -13.166 -18.246 1.00 92.62 85 PHE A C 1
ATOM 647 O O . PHE A 1 85 ? 17.906 -12.048 -17.727 1.00 92.62 85 PHE A O 1
ATOM 654 N N . PRO A 1 86 ? 18.833 -14.078 -17.963 1.00 87.38 86 PRO A N 1
ATOM 655 C CA . PRO A 1 86 ? 19.810 -13.906 -16.880 1.00 87.38 86 PRO A CA 1
ATOM 656 C C . PRO A 1 86 ? 20.837 -12.784 -17.117 1.00 87.38 86 PRO A C 1
ATOM 658 O O . PRO A 1 86 ? 21.506 -12.366 -16.180 1.00 87.38 86 PRO A O 1
ATOM 661 N N . GLY A 1 87 ? 20.988 -12.309 -18.359 1.00 83.06 87 GLY A N 1
ATOM 662 C CA . GLY A 1 87 ? 21.908 -11.223 -18.727 1.00 83.06 87 GLY A CA 1
ATOM 663 C C . GLY A 1 87 ? 21.264 -9.836 -18.801 1.00 83.06 87 GLY A C 1
ATOM 664 O O . GLY A 1 87 ? 21.899 -8.904 -19.287 1.00 83.06 87 GLY A O 1
ATOM 665 N N . VAL A 1 88 ? 19.995 -9.699 -18.402 1.00 86.25 88 VAL A N 1
ATOM 666 C CA . VAL A 1 88 ? 19.320 -8.399 -18.334 1.00 86.25 88 VAL A CA 1
ATOM 667 C C . VAL A 1 88 ? 19.587 -7.796 -16.963 1.00 86.25 88 VAL A C 1
ATOM 669 O O . VAL A 1 88 ? 19.116 -8.315 -15.953 1.00 86.25 88 VAL A O 1
ATOM 672 N N . GLU A 1 89 ? 20.339 -6.697 -16.944 1.00 83.19 89 GLU A N 1
ATOM 673 C CA . GLU A 1 89 ? 20.598 -5.931 -15.726 1.00 83.19 89 GLU A CA 1
ATOM 674 C C . GLU A 1 89 ? 19.276 -5.466 -15.088 1.00 83.19 89 GLU A C 1
ATOM 676 O O . GLU A 1 89 ? 18.375 -5.015 -15.811 1.00 83.19 89 GLU A O 1
ATOM 681 N N . PRO A 1 90 ? 19.139 -5.553 -13.752 1.00 79.50 90 PRO A N 1
ATOM 682 C CA . PRO A 1 90 ? 17.976 -5.014 -13.060 1.00 79.50 90 PRO A CA 1
ATOM 683 C C . PRO A 1 90 ? 17.885 -3.503 -13.283 1.00 79.50 90 PRO A C 1
ATOM 685 O O . PRO A 1 90 ? 18.904 -2.830 -13.476 1.00 79.50 90 PRO A O 1
ATOM 688 N N . ALA A 1 91 ? 16.673 -2.942 -13.234 1.00 77.75 91 ALA A N 1
ATOM 689 C CA . ALA A 1 91 ? 16.554 -1.493 -13.265 1.00 77.75 91 ALA A CA 1
ATOM 690 C C . ALA A 1 91 ? 17.376 -0.858 -12.126 1.00 77.75 91 ALA A C 1
ATOM 692 O O . ALA A 1 91 ? 17.390 -1.370 -11.000 1.00 77.75 91 ALA A O 1
ATOM 693 N N . PRO A 1 92 ? 18.065 0.263 -12.401 1.00 77.69 92 PRO A N 1
ATOM 694 C CA . PRO A 1 92 ? 18.795 0.981 -11.371 1.00 77.69 92 PRO A CA 1
ATOM 695 C C . PRO A 1 92 ? 17.840 1.435 -10.265 1.00 77.69 92 PRO A C 1
ATOM 697 O O . PRO A 1 92 ? 16.728 1.889 -10.539 1.00 77.69 92 PRO A O 1
ATOM 700 N N . ALA A 1 93 ? 18.307 1.372 -9.016 1.00 82.31 93 ALA A N 1
ATOM 701 C CA . ALA A 1 93 ? 17.570 1.899 -7.871 1.00 82.31 93 ALA A CA 1
ATOM 702 C C . ALA A 1 93 ? 17.163 3.368 -8.098 1.00 82.31 93 ALA A C 1
ATOM 704 O O . ALA A 1 93 ? 17.825 4.108 -8.841 1.00 82.31 93 ALA A O 1
ATOM 705 N N . ALA A 1 94 ? 16.101 3.819 -7.424 1.00 82.56 94 ALA A N 1
ATOM 706 C CA . ALA A 1 94 ? 15.549 5.158 -7.634 1.00 82.56 94 ALA A CA 1
ATOM 707 C C . ALA A 1 94 ? 16.591 6.273 -7.455 1.00 82.56 94 ALA A C 1
ATOM 709 O O . ALA A 1 94 ? 16.574 7.257 -8.198 1.00 82.56 94 ALA A O 1
ATOM 710 N N . LEU A 1 95 ? 17.518 6.107 -6.503 1.00 82.81 95 LEU A N 1
ATOM 711 C CA . LEU A 1 95 ? 18.594 7.066 -6.263 1.00 82.81 95 LEU A CA 1
ATOM 712 C C . LEU A 1 95 ? 19.563 7.153 -7.445 1.00 82.81 95 LEU A C 1
ATOM 714 O O . LEU A 1 95 ? 19.808 8.249 -7.937 1.00 82.81 95 LEU A O 1
ATOM 718 N N . ALA A 1 96 ? 20.054 6.017 -7.944 1.00 83.06 96 ALA A N 1
ATOM 719 C CA . ALA A 1 96 ? 20.968 5.982 -9.085 1.00 83.06 96 ALA A CA 1
ATOM 720 C C . ALA A 1 96 ? 20.318 6.582 -10.344 1.00 83.06 96 ALA A C 1
ATOM 722 O O . ALA A 1 96 ? 20.948 7.346 -11.076 1.00 83.06 96 ALA A O 1
ATOM 723 N N . SER A 1 97 ? 19.026 6.306 -10.553 1.00 81.50 97 SER A N 1
ATOM 724 C CA . SER A 1 97 ? 18.237 6.929 -11.620 1.00 81.50 97 SER A CA 1
ATOM 725 C C . SER A 1 97 ? 18.157 8.452 -11.456 1.00 81.50 97 SER A C 1
ATOM 727 O O . SER A 1 97 ? 18.435 9.195 -12.397 1.00 81.50 97 SER A O 1
ATOM 729 N N . ALA A 1 98 ? 17.848 8.939 -10.250 1.00 81.00 98 ALA A N 1
ATOM 730 C CA . ALA A 1 98 ? 17.754 10.370 -9.964 1.00 81.00 98 ALA A CA 1
ATOM 731 C C . ALA A 1 98 ? 19.109 11.094 -10.090 1.00 81.00 98 ALA A C 1
ATOM 733 O O . ALA A 1 98 ? 19.173 12.223 -10.586 1.00 81.00 98 ALA A O 1
ATOM 734 N N . GLU A 1 99 ? 20.200 10.454 -9.668 1.00 83.62 99 GLU A N 1
ATOM 735 C CA . GLU A 1 99 ? 21.558 10.972 -9.827 1.00 83.62 99 GLU A CA 1
ATOM 736 C C . GLU A 1 99 ? 21.952 11.062 -11.304 1.00 83.62 99 GLU A C 1
ATOM 738 O O . GLU A 1 99 ? 22.494 12.087 -11.723 1.00 83.62 99 GLU A O 1
ATOM 743 N N . ALA A 1 100 ? 21.628 10.049 -12.112 1.00 82.00 100 ALA A N 1
ATOM 744 C CA . ALA A 1 100 ? 21.876 10.068 -13.550 1.00 82.00 100 ALA A CA 1
ATOM 745 C C . ALA A 1 100 ? 21.092 11.195 -14.250 1.00 82.00 100 ALA A C 1
ATOM 747 O O . ALA A 1 100 ? 21.671 11.973 -15.013 1.00 82.00 100 ALA A O 1
ATOM 748 N N . GLU A 1 101 ? 19.801 11.352 -13.936 1.00 80.88 101 GLU A N 1
ATOM 749 C CA . GLU A 1 101 ? 18.946 12.410 -14.496 1.00 80.88 101 GLU A CA 1
ATOM 750 C C . GLU A 1 101 ? 19.446 13.819 -14.151 1.00 80.88 101 GLU A C 1
ATOM 752 O O . GLU A 1 101 ? 19.446 14.719 -14.999 1.00 80.88 101 GLU A O 1
ATOM 757 N N . ARG A 1 102 ? 19.915 14.019 -12.913 1.00 81.12 102 ARG A N 1
ATOM 758 C CA . ARG A 1 102 ? 20.441 15.310 -12.443 1.00 81.12 102 ARG A CA 1
ATOM 759 C C . ARG A 1 102 ? 21.947 15.472 -12.651 1.00 81.12 102 ARG A C 1
ATOM 761 O O . ARG A 1 102 ? 22.518 16.447 -12.160 1.00 81.12 102 ARG A O 1
ATOM 768 N N . LYS A 1 103 ? 22.597 14.567 -13.393 1.00 81.75 103 LYS A N 1
ATOM 769 C CA . LYS A 1 103 ? 24.050 14.576 -13.652 1.00 81.75 103 LYS A CA 1
ATOM 770 C C . LYS A 1 103 ? 24.876 14.726 -12.362 1.00 81.75 103 LYS A C 1
ATOM 772 O O . LYS A 1 103 ? 25.809 15.525 -12.309 1.00 81.75 103 LYS A O 1
ATOM 777 N N . GLY A 1 104 ? 24.467 14.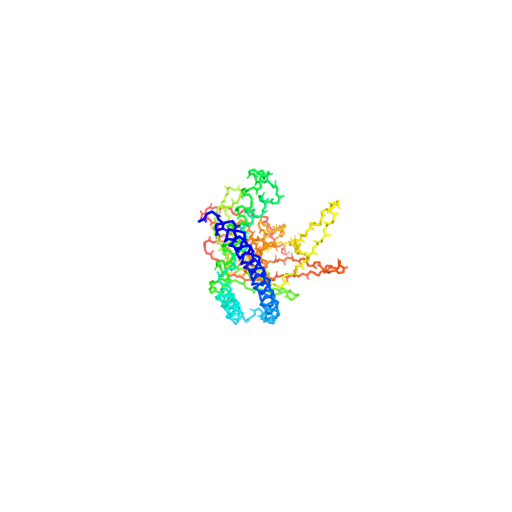033 -11.301 1.00 75.19 104 GLY A N 1
ATOM 778 C CA . GLY A 1 104 ? 25.102 14.056 -9.981 1.00 75.19 104 GLY A CA 1
ATOM 779 C C . GLY A 1 104 ? 24.805 15.292 -9.121 1.00 75.19 104 GLY A C 1
ATOM 780 O O . GLY A 1 104 ? 25.301 15.376 -8.004 1.00 75.19 104 GLY A O 1
ATOM 781 N N . LYS A 1 105 ? 23.989 16.250 -9.585 1.00 82.25 105 LYS A N 1
ATOM 782 C CA . LYS A 1 105 ? 23.656 17.486 -8.846 1.00 82.25 105 LYS A CA 1
ATOM 783 C C . LYS A 1 105 ? 22.395 17.342 -7.984 1.00 82.25 105 LYS A C 1
ATOM 785 O O . LYS A 1 105 ? 21.483 18.165 -8.062 1.00 82.25 105 LYS A O 1
ATOM 790 N N . LEU A 1 106 ? 22.304 16.264 -7.211 1.00 86.50 106 LEU A N 1
ATOM 791 C CA . LEU A 1 106 ? 21.193 16.029 -6.287 1.00 86.50 106 LEU A CA 1
ATOM 792 C C . LEU A 1 106 ? 21.529 16.639 -4.919 1.00 86.50 106 LEU A C 1
ATOM 794 O O . LEU A 1 106 ? 22.610 16.388 -4.396 1.00 86.50 106 LEU A O 1
ATOM 798 N N . ALA A 1 107 ? 20.626 17.441 -4.351 1.00 89.31 107 ALA A N 1
ATOM 799 C CA . ALA A 1 107 ? 20.815 17.995 -3.011 1.00 89.31 107 ALA A CA 1
ATOM 800 C C . ALA A 1 107 ? 20.734 16.888 -1.946 1.00 89.31 107 ALA A C 1
ATOM 802 O O . ALA A 1 107 ? 19.955 15.947 -2.100 1.00 89.31 107 ALA A O 1
ATOM 803 N N . ASP A 1 108 ? 21.461 17.029 -0.835 1.00 89.00 108 ASP A N 1
ATOM 804 C CA . ASP A 1 108 ? 21.506 16.007 0.227 1.00 89.00 108 ASP A CA 1
ATOM 805 C C . ASP A 1 108 ? 20.124 15.702 0.818 1.00 89.00 108 ASP A C 1
ATOM 807 O O . ASP A 1 108 ? 19.795 14.548 1.082 1.00 89.00 108 ASP A O 1
ATOM 811 N N . LYS A 1 109 ? 19.269 16.724 0.947 1.00 89.69 109 LYS A N 1
ATOM 812 C CA . LYS A 1 109 ? 17.876 16.553 1.383 1.00 89.69 109 LYS A CA 1
ATOM 813 C C . LYS A 1 109 ? 17.067 15.683 0.414 1.00 89.69 109 LYS A C 1
ATOM 815 O O . LYS A 1 109 ? 16.296 14.838 0.857 1.00 89.69 109 LYS A O 1
ATOM 820 N N . ASP A 1 110 ? 17.244 15.878 -0.893 1.00 88.00 110 ASP A N 1
ATOM 821 C CA . ASP A 1 110 ? 16.543 15.093 -1.916 1.00 88.00 110 ASP A CA 1
ATOM 822 C C . ASP A 1 110 ? 17.061 13.649 -1.943 1.00 88.00 110 ASP A C 1
ATOM 824 O O . ASP A 1 110 ? 16.273 12.715 -2.077 1.00 88.00 110 ASP A O 1
ATOM 828 N N . ARG A 1 111 ? 18.377 13.462 -1.773 1.00 88.81 111 ARG A N 1
ATOM 829 C CA . ARG A 1 111 ? 19.014 12.145 -1.625 1.00 88.81 111 ARG A CA 1
ATOM 830 C C . ARG A 1 111 ? 18.427 11.391 -0.433 1.00 88.81 111 ARG A C 1
ATOM 832 O O . ARG A 1 111 ? 17.918 10.291 -0.618 1.00 88.81 111 ARG A O 1
ATOM 839 N N . ALA A 1 112 ? 18.423 12.009 0.750 1.00 90.69 112 ALA A N 1
ATOM 840 C CA . ALA A 1 112 ? 17.884 11.409 1.968 1.00 90.69 112 ALA A CA 1
ATOM 841 C C . ALA A 1 112 ? 16.396 11.049 1.827 1.00 90.69 112 ALA A C 1
ATOM 843 O O . ALA A 1 112 ? 15.980 9.973 2.246 1.00 90.69 112 ALA A O 1
ATOM 844 N N . ALA A 1 113 ? 15.600 11.911 1.184 1.00 89.88 113 ALA A N 1
ATOM 845 C CA . ALA A 1 113 ? 14.195 11.619 0.912 1.00 89.88 113 ALA A CA 1
ATOM 846 C C . ALA A 1 113 ? 14.022 10.417 -0.033 1.00 89.88 113 ALA A C 1
ATOM 848 O O . ALA A 1 113 ? 13.179 9.559 0.213 1.00 89.88 113 ALA A O 1
ATOM 849 N N . ILE A 1 114 ? 14.817 10.320 -1.105 1.00 90.38 114 ILE A N 1
ATOM 850 C CA . ILE A 1 114 ? 14.752 9.177 -2.028 1.00 90.38 114 ILE A CA 1
ATOM 851 C C . ILE A 1 114 ? 15.167 7.882 -1.326 1.00 90.38 114 ILE A C 1
ATOM 853 O O . ILE A 1 114 ? 14.516 6.860 -1.521 1.00 90.38 114 ILE A O 1
ATOM 857 N N . GLU A 1 115 ? 16.214 7.918 -0.503 1.00 91.94 115 GLU A N 1
ATOM 858 C CA . GLU A 1 115 ? 16.660 6.762 0.281 1.00 91.94 115 GLU A CA 1
ATOM 859 C C . GLU A 1 115 ? 15.605 6.305 1.293 1.00 91.94 115 GLU A C 1
ATOM 861 O O . GLU A 1 115 ? 15.392 5.103 1.452 1.00 91.94 115 GLU A O 1
ATOM 866 N N . ASP A 1 116 ? 14.919 7.241 1.952 1.00 92.00 116 ASP A N 1
ATOM 867 C CA . ASP A 1 116 ? 13.815 6.929 2.862 1.00 92.00 116 ASP A CA 1
ATOM 868 C C . ASP A 1 116 ? 12.657 6.238 2.126 1.00 92.00 116 ASP A C 1
ATOM 870 O O . ASP A 1 116 ? 12.220 5.154 2.518 1.00 92.00 116 ASP A O 1
ATOM 874 N N . PHE A 1 117 ? 12.228 6.788 0.985 1.00 92.62 117 PHE A N 1
ATOM 875 C CA . PHE A 1 117 ? 11.189 6.164 0.163 1.00 92.62 117 PHE A CA 1
ATOM 876 C C . PHE A 1 117 ? 11.617 4.822 -0.440 1.00 92.62 117 PHE A C 1
ATOM 878 O O . PHE A 1 117 ? 10.778 3.930 -0.562 1.00 92.62 117 PHE A O 1
ATOM 885 N N . GLN A 1 118 ? 12.895 4.650 -0.789 1.00 93.62 118 GLN A N 1
ATOM 886 C CA . GLN A 1 118 ? 13.429 3.365 -1.241 1.00 93.62 118 GLN A CA 1
ATOM 887 C C . GLN A 1 118 ? 13.295 2.315 -0.134 1.00 93.62 118 GLN A C 1
ATOM 889 O O . GLN A 1 118 ? 12.699 1.267 -0.368 1.00 93.62 118 GLN A O 1
ATOM 894 N N . LYS A 1 119 ? 13.748 2.623 1.090 1.00 94.00 119 LYS A N 1
ATOM 895 C CA . LYS A 1 119 ? 13.607 1.725 2.252 1.00 94.00 119 LYS A CA 1
ATOM 896 C C . LYS A 1 119 ? 12.145 1.393 2.535 1.00 94.00 119 LYS A C 1
ATOM 898 O O . LYS A 1 119 ? 11.812 0.238 2.801 1.00 94.00 119 LYS A O 1
ATOM 903 N N . TYR A 1 120 ? 11.270 2.394 2.455 1.00 94.75 120 TYR A N 1
ATOM 904 C CA . TYR A 1 120 ? 9.836 2.196 2.618 1.00 94.75 120 TYR A CA 1
ATOM 905 C C . TYR A 1 120 ? 9.282 1.238 1.555 1.00 94.75 120 TYR A C 1
ATOM 907 O O . TYR A 1 120 ? 8.624 0.256 1.897 1.00 94.75 120 TYR A O 1
ATOM 915 N N . ALA A 1 121 ? 9.583 1.473 0.275 1.00 95.19 121 ALA A N 1
ATOM 916 C CA . ALA A 1 121 ? 9.135 0.635 -0.834 1.00 95.19 121 ALA A CA 1
ATOM 917 C C . ALA A 1 121 ? 9.663 -0.802 -0.738 1.00 95.19 121 ALA A C 1
ATOM 919 O O . ALA A 1 121 ? 8.892 -1.741 -0.942 1.00 95.19 121 ALA A O 1
ATOM 920 N N . ASP A 1 122 ? 10.929 -0.984 -0.359 1.00 94.50 122 ASP A N 1
ATOM 921 C CA . ASP A 1 122 ? 11.535 -2.299 -0.138 1.00 94.50 122 ASP A CA 1
ATOM 922 C C . ASP A 1 122 ? 10.810 -3.061 0.981 1.00 94.50 122 ASP A C 1
ATOM 924 O O . ASP A 1 122 ? 10.483 -4.239 0.821 1.00 94.50 122 ASP A O 1
ATOM 928 N N . GLY A 1 123 ? 10.474 -2.377 2.081 1.00 95.38 123 GLY A N 1
ATOM 929 C CA . GLY A 1 123 ? 9.678 -2.941 3.172 1.00 95.38 123 GLY A CA 1
ATOM 930 C C . GLY A 1 123 ? 8.284 -3.388 2.720 1.00 95.38 123 GLY A C 1
ATOM 931 O O . GLY A 1 123 ? 7.850 -4.496 3.043 1.00 95.38 123 GLY A O 1
ATOM 932 N N . ARG A 1 124 ? 7.590 -2.579 1.907 1.00 96.25 124 ARG A N 1
ATOM 933 C CA . ARG A 1 124 ? 6.271 -2.953 1.356 1.00 96.25 124 ARG A CA 1
ATOM 934 C C . ARG A 1 124 ? 6.367 -4.082 0.332 1.00 96.25 124 ARG A C 1
ATOM 936 O O . ARG A 1 124 ? 5.518 -4.969 0.322 1.00 96.25 124 ARG A O 1
ATOM 943 N N . ALA A 1 125 ? 7.426 -4.112 -0.473 1.00 95.00 125 ALA A N 1
ATOM 944 C CA . ALA A 1 125 ? 7.687 -5.208 -1.397 1.00 95.00 125 ALA A CA 1
ATOM 945 C C . ALA A 1 125 ? 7.985 -6.520 -0.654 1.00 95.00 125 ALA A C 1
ATOM 947 O O . ALA A 1 125 ? 7.530 -7.580 -1.080 1.00 95.00 125 ALA A O 1
ATOM 948 N N . ALA A 1 126 ? 8.723 -6.466 0.459 1.00 95.38 126 ALA A N 1
ATOM 949 C CA . ALA A 1 126 ? 8.968 -7.626 1.314 1.00 95.38 126 ALA A CA 1
ATOM 950 C C . ALA A 1 126 ? 7.668 -8.147 1.938 1.00 95.38 126 ALA A C 1
ATOM 952 O O . ALA A 1 126 ? 7.432 -9.354 1.941 1.00 95.38 126 ALA A O 1
ATOM 953 N N . LEU A 1 127 ? 6.794 -7.242 2.382 1.00 95.44 127 LEU A N 1
ATOM 954 C CA . LEU A 1 127 ? 5.485 -7.591 2.925 1.00 95.44 127 LEU A CA 1
ATOM 955 C C . LEU A 1 127 ? 4.606 -8.308 1.892 1.00 95.44 127 LEU A C 1
ATOM 957 O O . LEU A 1 127 ? 4.018 -9.338 2.196 1.00 95.44 127 LEU A O 1
ATOM 961 N N . LEU A 1 128 ? 4.576 -7.818 0.651 1.00 96.00 128 LEU A N 1
ATOM 962 C CA . LEU A 1 128 ? 3.840 -8.455 -0.447 1.00 96.00 128 LEU A CA 1
ATOM 963 C C . LEU A 1 128 ? 4.388 -9.837 -0.836 1.00 96.00 128 LEU A C 1
ATOM 965 O O . LEU A 1 128 ? 3.658 -10.650 -1.393 1.00 96.00 128 LEU A O 1
ATOM 969 N N . LYS A 1 129 ? 5.672 -10.104 -0.580 1.00 95.00 129 LYS A N 1
ATOM 970 C CA . LYS A 1 129 ? 6.286 -11.425 -0.800 1.00 95.00 129 LYS A CA 1
ATOM 971 C C . LYS A 1 129 ? 6.014 -12.395 0.349 1.00 95.00 129 LYS A C 1
ATOM 973 O O . LYS A 1 129 ? 6.185 -13.601 0.170 1.00 95.00 129 LYS A O 1
ATOM 978 N N . ALA A 1 130 ? 5.651 -11.881 1.521 1.00 94.56 130 ALA A N 1
ATOM 979 C CA . ALA A 1 130 ? 5.206 -12.686 2.644 1.00 94.56 130 ALA A CA 1
ATOM 980 C C . ALA A 1 130 ? 3.742 -13.119 2.451 1.00 94.56 130 ALA A C 1
ATOM 982 O O . ALA A 1 130 ? 3.081 -12.767 1.473 1.00 94.56 130 ALA A O 1
ATOM 983 N N . ARG A 1 131 ? 3.222 -13.906 3.396 1.00 94.19 131 ARG A N 1
ATOM 984 C CA . ARG A 1 131 ? 1.799 -14.252 3.418 1.00 94.19 131 ARG A CA 1
ATOM 985 C C . ARG A 1 131 ? 0.978 -12.987 3.673 1.00 94.19 131 ARG A C 1
ATOM 987 O O . ARG A 1 131 ? 1.194 -12.322 4.685 1.00 94.19 131 ARG A O 1
ATOM 994 N N . TRP A 1 132 ? 0.030 -12.683 2.787 1.00 96.06 132 TRP A N 1
ATOM 995 C CA . TRP A 1 132 ? -0.851 -11.531 2.950 1.00 96.06 132 TRP A CA 1
ATOM 996 C C . TRP A 1 132 ? -1.863 -11.814 4.060 1.00 96.06 132 TRP A C 1
ATOM 998 O O . TRP A 1 132 ? -2.663 -12.742 3.954 1.00 96.06 132 TRP A O 1
ATOM 1008 N N . ALA A 1 133 ? -1.793 -11.041 5.139 1.00 95.06 133 ALA A N 1
ATOM 1009 C CA . ALA A 1 133 ? -2.632 -11.212 6.320 1.00 95.06 133 ALA A CA 1
ATOM 1010 C C . ALA A 1 133 ? -2.909 -9.841 6.960 1.00 95.06 133 ALA A C 1
ATOM 1012 O O . ALA A 1 133 ? -2.253 -9.478 7.938 1.00 95.06 133 ALA A O 1
ATOM 1013 N N . PRO A 1 134 ? -3.814 -9.036 6.379 1.00 96.25 134 PRO A N 1
ATOM 1014 C CA . PRO A 1 134 ? -4.162 -7.739 6.939 1.00 96.25 134 PRO A CA 1
ATOM 1015 C C . PRO A 1 134 ? -4.882 -7.896 8.284 1.00 96.25 134 PRO A C 1
ATOM 1017 O O . PRO A 1 134 ? -5.614 -8.860 8.503 1.00 96.25 134 PRO A O 1
ATOM 1020 N N . VAL A 1 135 ? -4.697 -6.915 9.168 1.00 95.44 135 VAL A N 1
ATOM 1021 C CA . VAL A 1 135 ? -5.407 -6.791 10.451 1.00 95.44 135 VAL A CA 1
ATOM 1022 C C . VAL A 1 135 ? -6.907 -6.642 10.216 1.00 95.44 135 VAL A C 1
ATOM 1024 O O . VAL A 1 135 ? -7.708 -7.253 10.915 1.00 95.44 135 VAL A O 1
ATOM 1027 N N . GLN A 1 136 ? -7.279 -5.829 9.227 1.00 95.56 136 GLN A N 1
ATOM 1028 C CA . GLN A 1 136 ? -8.664 -5.601 8.838 1.00 95.56 136 GLN A CA 1
ATOM 1029 C C . GLN A 1 136 ? -8.732 -5.250 7.355 1.00 95.56 136 GLN A C 1
ATOM 1031 O O . GLN A 1 136 ? -7.864 -4.546 6.841 1.00 95.56 136 GLN A O 1
ATOM 1036 N N . SER A 1 137 ? -9.797 -5.682 6.685 1.00 96.25 137 SER A N 1
ATOM 1037 C CA . SER A 1 137 ? -10.046 -5.358 5.282 1.00 96.25 137 SER A CA 1
ATOM 1038 C C . SER A 1 137 ? -11.453 -4.827 5.077 1.00 96.25 137 SER A C 1
ATOM 1040 O O . SER A 1 137 ? -12.423 -5.423 5.538 1.00 96.25 137 SER A O 1
ATOM 1042 N N . VAL A 1 138 ? -11.571 -3.739 4.324 1.00 96.12 138 VAL A N 1
ATOM 1043 C CA . VAL A 1 138 ? -12.844 -3.083 4.011 1.00 96.12 138 VAL A CA 1
ATOM 1044 C C . VAL A 1 138 ? -12.883 -2.662 2.548 1.00 96.12 138 VAL A C 1
ATOM 1046 O O . VAL A 1 138 ? -11.851 -2.528 1.892 1.00 96.12 138 VAL A O 1
ATOM 1049 N N . GLN A 1 139 ? -14.082 -2.488 2.000 1.00 95.19 139 GLN A N 1
ATOM 1050 C CA . GLN A 1 139 ? -14.276 -2.232 0.576 1.00 95.19 139 GLN A CA 1
ATOM 1051 C C . GLN A 1 139 ? -15.266 -1.089 0.359 1.00 95.19 139 GLN A C 1
ATOM 1053 O O . GLN A 1 139 ? -16.260 -0.988 1.071 1.00 95.19 139 GLN A O 1
ATOM 1058 N N . ALA A 1 140 ? -15.008 -0.260 -0.652 1.00 94.75 140 ALA A N 1
ATOM 1059 C CA . ALA A 1 140 ? -15.916 0.792 -1.089 1.00 94.75 140 ALA A CA 1
ATOM 1060 C C . ALA A 1 140 ? -15.671 1.128 -2.565 1.00 94.75 140 ALA A C 1
ATOM 1062 O O . ALA A 1 140 ? -14.536 1.361 -2.974 1.00 94.75 140 ALA A O 1
ATOM 1063 N N . ASN A 1 141 ? -16.733 1.163 -3.377 1.00 90.62 141 ASN A N 1
ATOM 1064 C CA . ASN A 1 141 ? -16.694 1.588 -4.787 1.00 90.62 141 ASN A CA 1
ATOM 1065 C C . ASN A 1 141 ? -15.578 0.936 -5.623 1.00 90.62 141 ASN A C 1
ATOM 1067 O O . ASN A 1 141 ? -14.876 1.582 -6.397 1.00 90.62 141 ASN A O 1
ATOM 1071 N N . GLY A 1 142 ? -15.409 -0.378 -5.446 1.00 89.94 142 GLY A N 1
ATOM 1072 C CA . GLY A 1 142 ? -14.396 -1.179 -6.131 1.00 89.94 142 GLY A CA 1
ATOM 1073 C C . GLY A 1 142 ? -12.989 -1.061 -5.539 1.00 89.94 142 GLY A C 1
ATOM 1074 O O . GLY A 1 142 ? -12.141 -1.898 -5.835 1.00 89.94 142 GLY A O 1
ATOM 1075 N N . LEU A 1 143 ? -12.722 -0.098 -4.668 1.00 94.25 143 LEU A N 1
ATOM 1076 C CA . LEU A 1 143 ? -11.480 -0.061 -3.913 1.00 94.25 143 LEU A CA 1
ATOM 1077 C C . LEU A 1 143 ? -11.557 -0.992 -2.709 1.00 94.25 143 LEU A C 1
ATOM 1079 O O . LEU A 1 143 ? -12.618 -1.160 -2.105 1.00 94.25 143 LEU A O 1
ATOM 1083 N N . ARG A 1 144 ? -10.413 -1.556 -2.333 1.00 96.19 144 ARG A N 1
ATOM 1084 C CA . ARG A 1 144 ? -10.269 -2.335 -1.105 1.00 96.19 144 ARG A CA 1
ATOM 1085 C C . ARG A 1 144 ? -9.132 -1.761 -0.278 1.00 96.19 144 ARG A C 1
ATOM 1087 O O . ARG A 1 144 ? -8.019 -1.626 -0.776 1.00 96.19 144 ARG A O 1
ATOM 1094 N N . LEU A 1 145 ? -9.437 -1.400 0.959 1.00 96.94 145 LEU A N 1
ATOM 1095 C CA . LEU A 1 145 ? -8.485 -0.900 1.933 1.00 96.94 145 LEU A CA 1
ATOM 1096 C C . LEU A 1 145 ? -8.182 -2.019 2.923 1.00 96.94 145 LEU A C 1
ATOM 1098 O O . LEU A 1 145 ? -9.072 -2.504 3.618 1.00 96.94 145 LEU A O 1
ATOM 1102 N N . ASP A 1 146 ? -6.914 -2.381 2.995 1.00 97.56 146 ASP A N 1
ATOM 1103 C CA . ASP A 1 146 ? -6.380 -3.320 3.963 1.00 97.56 146 ASP A CA 1
ATOM 1104 C C . ASP A 1 146 ? -5.553 -2.543 4.988 1.00 97.56 146 ASP A C 1
ATOM 1106 O O . ASP A 1 146 ? -4.596 -1.863 4.620 1.00 97.56 146 ASP A O 1
ATOM 1110 N N . LEU A 1 147 ? -5.898 -2.649 6.269 1.00 97.50 147 LEU A N 1
ATOM 1111 C CA . LEU A 1 147 ? -5.035 -2.229 7.368 1.00 97.50 147 LEU A CA 1
ATOM 1112 C C . LEU A 1 147 ? -4.039 -3.354 7.606 1.00 97.50 147 LEU A C 1
ATOM 1114 O O . LEU A 1 147 ? -4.409 -4.445 8.027 1.00 97.50 147 LEU A O 1
ATOM 1118 N N . VAL A 1 148 ? -2.782 -3.110 7.272 1.00 96.88 148 VAL A N 1
ATOM 1119 C CA . VAL A 1 148 ? -1.756 -4.149 7.197 1.00 96.88 148 VAL A CA 1
ATOM 1120 C C . VAL A 1 148 ? -1.041 -4.314 8.533 1.00 96.88 148 VAL A C 1
ATOM 1122 O O . VAL A 1 148 ? -0.729 -5.433 8.926 1.00 96.88 148 VAL A O 1
ATOM 1125 N N . ALA A 1 149 ? -0.803 -3.210 9.239 1.00 96.75 149 ALA A N 1
ATOM 1126 C CA . ALA A 1 149 ? -0.225 -3.221 10.575 1.00 96.75 149 ALA A CA 1
ATOM 1127 C C . ALA A 1 149 ? -0.747 -2.035 11.388 1.00 96.75 149 ALA A C 1
ATOM 1129 O O . ALA A 1 149 ? -0.947 -0.945 10.850 1.00 96.75 149 ALA A O 1
ATOM 1130 N N . ILE A 1 150 ? -0.949 -2.259 12.685 1.00 97.12 150 ILE A N 1
ATOM 1131 C CA . ILE A 1 150 ? -1.334 -1.234 13.656 1.00 97.12 150 ILE A CA 1
ATOM 1132 C C . ILE A 1 150 ? -0.431 -1.412 14.873 1.00 97.12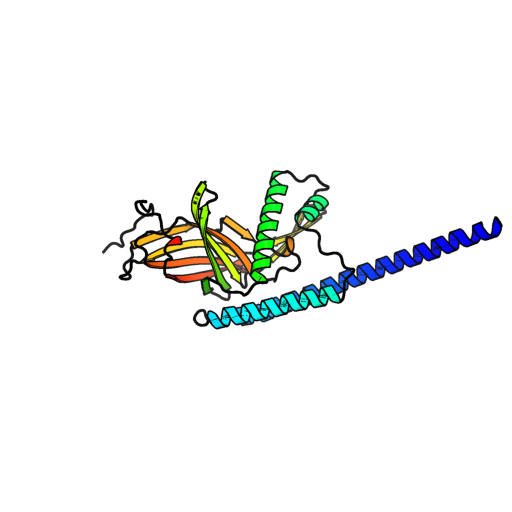 150 ILE A C 1
ATOM 1134 O O . ILE A 1 150 ? -0.580 -2.374 15.631 1.00 97.12 150 ILE A O 1
ATOM 1138 N N . GLU A 1 151 ? 0.544 -0.522 15.031 1.00 96.31 151 GLU A N 1
ATOM 1139 C CA . GLU A 1 151 ? 1.637 -0.701 15.988 1.00 96.31 151 GLU A CA 1
ATOM 1140 C C . GLU A 1 151 ? 1.970 0.605 16.714 1.00 96.31 151 GLU A C 1
ATOM 1142 O O . GLU A 1 151 ? 2.039 1.658 16.075 1.00 96.31 151 GLU A O 1
ATOM 1147 N N . PRO A 1 152 ? 2.211 0.578 18.035 1.00 95.19 152 PRO A N 1
ATOM 1148 C CA . PRO A 1 152 ? 2.719 1.746 18.737 1.00 95.19 152 PRO A CA 1
ATOM 1149 C C . PRO A 1 152 ? 4.161 2.042 18.305 1.00 95.19 152 PRO A C 1
ATOM 1151 O O . PRO A 1 152 ? 4.953 1.138 18.034 1.00 95.19 152 PRO A O 1
ATOM 1154 N N . GLY A 1 153 ? 4.536 3.315 18.283 1.00 92.75 153 GLY A N 1
ATOM 1155 C CA . GLY A 1 153 ? 5.892 3.729 17.953 1.00 92.75 153 GLY A CA 1
ATOM 1156 C C . GLY A 1 153 ? 6.148 5.205 18.219 1.00 92.75 153 GLY A C 1
ATOM 1157 O O . GLY A 1 153 ? 5.285 5.932 18.708 1.00 92.75 153 GLY A O 1
ATOM 1158 N N . ALA A 1 154 ? 7.360 5.648 17.894 1.00 91.44 154 ALA A N 1
ATOM 1159 C CA . ALA A 1 154 ? 7.701 7.062 17.926 1.00 91.44 154 ALA A CA 1
ATOM 1160 C C . ALA A 1 154 ? 7.084 7.758 16.707 1.00 91.44 154 ALA A C 1
ATOM 1162 O O . ALA A 1 154 ? 7.505 7.526 15.572 1.00 91.44 154 ALA A O 1
ATOM 1163 N N . SER A 1 155 ? 6.091 8.610 16.955 1.00 89.50 155 SER A N 1
ATOM 1164 C CA . SER A 1 155 ? 5.514 9.478 15.935 1.00 89.50 155 SER A CA 1
ATOM 1165 C C . SER A 1 155 ? 6.579 10.445 15.402 1.00 89.50 155 SER A C 1
ATOM 1167 O O . SER A 1 155 ? 7.406 10.931 16.182 1.00 89.50 155 SER A O 1
ATOM 1169 N N . PRO A 1 156 ? 6.532 10.814 14.108 1.00 85.56 156 PRO A N 1
ATOM 1170 C CA . PRO A 1 156 ? 7.381 11.858 13.537 1.00 85.56 156 PRO A CA 1
ATOM 1171 C C . PRO A 1 156 ? 7.330 13.197 14.291 1.00 85.56 156 PRO A C 1
ATOM 1173 O O . PRO A 1 156 ? 8.269 13.983 14.199 1.00 85.56 156 PRO A O 1
ATOM 1176 N N . GLY A 1 157 ? 6.256 13.454 15.048 1.00 81.44 157 GLY A N 1
ATOM 1177 C CA . GLY A 1 157 ? 6.105 14.634 15.903 1.00 81.44 157 GLY A CA 1
ATOM 1178 C C . GLY A 1 157 ? 6.886 14.595 17.227 1.00 81.44 157 GLY A C 1
ATOM 1179 O O . GLY A 1 157 ? 6.831 15.567 17.972 1.00 81.44 157 GLY A O 1
ATOM 1180 N N . GLY A 1 158 ? 7.608 13.511 17.537 1.00 79.31 158 GLY A N 1
ATOM 1181 C CA . GLY A 1 158 ? 8.473 13.424 18.723 1.00 79.31 158 GLY A CA 1
ATOM 1182 C C . GLY A 1 158 ? 7.813 12.877 19.996 1.00 79.31 158 GLY A C 1
ATOM 1183 O O . GLY A 1 158 ? 8.349 13.071 21.084 1.00 79.31 158 GLY A O 1
ATOM 1184 N N . GLY A 1 159 ? 6.683 12.174 19.878 1.00 84.94 159 GLY A N 1
ATOM 1185 C CA . GLY A 1 159 ? 5.972 11.534 20.994 1.00 84.94 159 GLY A CA 1
ATOM 1186 C C . GLY A 1 159 ? 5.497 10.114 20.660 1.00 84.94 159 GLY A C 1
ATOM 1187 O O . GLY A 1 159 ? 5.666 9.668 19.522 1.00 84.94 159 GLY A O 1
ATOM 1188 N N . PRO A 1 160 ? 4.916 9.376 21.622 1.00 89.75 160 PRO A N 1
ATOM 1189 C CA . PRO A 1 160 ? 4.293 8.091 21.333 1.00 89.75 160 PRO A CA 1
ATOM 1190 C C . PRO A 1 160 ? 3.094 8.288 20.400 1.00 89.75 160 PRO A C 1
ATOM 1192 O O . PRO A 1 160 ? 2.310 9.219 20.563 1.00 89.75 160 PRO A O 1
ATOM 1195 N N . GLY A 1 161 ? 2.944 7.400 19.429 1.00 92.44 161 GLY A N 1
ATOM 1196 C CA . GLY A 1 161 ? 1.806 7.385 18.524 1.00 92.44 161 GLY A CA 1
ATOM 1197 C C . GLY A 1 161 ? 1.509 5.978 18.041 1.00 92.44 161 GLY A C 1
ATOM 1198 O O . GLY A 1 161 ? 2.304 5.056 18.221 1.00 92.44 161 GLY A O 1
ATOM 1199 N N . LEU A 1 162 ? 0.353 5.826 17.417 1.00 94.94 162 LEU A N 1
ATOM 1200 C CA . LEU A 1 162 ? -0.077 4.607 16.768 1.00 94.94 162 LEU A CA 1
ATOM 1201 C C . LEU A 1 162 ? 0.181 4.727 15.265 1.00 94.94 162 LEU A C 1
ATOM 1203 O O . LEU A 1 162 ? -0.412 5.565 14.581 1.00 94.94 162 LEU A O 1
ATOM 1207 N N . ARG A 1 163 ? 1.081 3.891 14.753 1.00 96.56 163 ARG A N 1
ATOM 1208 C CA . ARG A 1 163 ? 1.353 3.741 13.327 1.00 96.56 163 ARG A CA 1
ATOM 1209 C C . ARG A 1 163 ? 0.311 2.820 12.715 1.00 96.56 163 ARG A C 1
ATOM 1211 O O . ARG A 1 163 ? 0.212 1.663 13.116 1.00 96.56 163 ARG A O 1
ATOM 1218 N N . ILE A 1 164 ? -0.411 3.310 11.716 1.00 97.38 164 ILE A N 1
ATOM 1219 C CA . ILE A 1 164 ? -1.375 2.529 10.938 1.00 97.38 164 ILE A CA 1
ATOM 1220 C C . ILE A 1 164 ? -0.856 2.444 9.507 1.00 97.38 164 ILE A C 1
ATOM 1222 O O . ILE A 1 164 ? -0.902 3.421 8.760 1.00 97.38 164 ILE A O 1
ATOM 1226 N N . ASP A 1 165 ? -0.359 1.274 9.130 1.00 97.81 165 ASP A N 1
ATOM 1227 C CA . ASP A 1 165 ? 0.054 0.983 7.764 1.00 97.81 165 ASP A CA 1
ATOM 1228 C C . ASP A 1 165 ? -1.116 0.398 6.981 1.00 97.81 165 ASP A C 1
ATOM 1230 O O . ASP A 1 165 ? -1.803 -0.507 7.458 1.00 97.81 165 ASP A O 1
ATOM 1234 N N . PHE A 1 166 ? -1.310 0.865 5.752 1.00 97.75 166 PHE A N 1
ATOM 1235 C CA . PHE A 1 166 ? -2.390 0.390 4.897 1.00 97.75 166 PHE A CA 1
ATOM 1236 C C . PHE A 1 166 ? -1.927 0.067 3.480 1.00 97.75 166 PHE A C 1
ATOM 1238 O O . PHE A 1 166 ? -0.920 0.587 2.991 1.00 97.75 166 PHE A O 1
ATOM 1245 N N . ALA A 1 167 ? -2.726 -0.759 2.809 1.00 97.12 167 ALA A N 1
ATOM 1246 C CA . ALA A 1 167 ? -2.680 -0.995 1.379 1.00 97.12 167 ALA A CA 1
ATOM 1247 C C . ALA A 1 167 ? -4.048 -0.699 0.759 1.00 97.12 167 ALA A C 1
ATOM 1249 O O . ALA A 1 167 ? -5.063 -1.268 1.154 1.00 97.12 167 ALA A O 1
ATOM 1250 N N . LEU A 1 168 ? -4.076 0.193 -0.224 1.00 96.19 168 LEU A N 1
ATOM 1251 C CA . LEU A 1 168 ? -5.251 0.504 -1.020 1.00 96.19 168 LEU A CA 1
ATOM 1252 C C . LEU A 1 168 ? -5.133 -0.174 -2.386 1.00 96.19 168 LEU A C 1
ATOM 1254 O O . LEU A 1 168 ? -4.348 0.231 -3.248 1.00 96.19 168 LEU A O 1
ATOM 1258 N N . TRP A 1 169 ? -5.942 -1.205 -2.575 1.00 95.19 169 TRP A N 1
ATOM 1259 C CA . TRP A 1 169 ? -6.035 -1.993 -3.793 1.00 95.19 169 TRP A CA 1
ATOM 1260 C C . TRP A 1 169 ? -7.024 -1.378 -4.777 1.00 95.19 169 TRP A C 1
ATOM 1262 O O . TRP A 1 169 ? -8.116 -0.939 -4.408 1.00 95.19 169 TRP A O 1
ATOM 1272 N N . GLY A 1 170 ? -6.659 -1.408 -6.058 1.00 91.69 170 GLY A N 1
ATOM 1273 C CA . GLY A 1 170 ? -7.476 -0.868 -7.143 1.00 91.69 170 GLY A CA 1
ATOM 1274 C C . GLY A 1 170 ? -7.334 0.642 -7.332 1.00 91.69 170 GLY A C 1
ATOM 1275 O O . GLY A 1 170 ? -8.079 1.213 -8.126 1.00 91.69 170 GLY A O 1
ATOM 1276 N N . ALA A 1 171 ? -6.383 1.284 -6.643 1.00 87.50 171 ALA A N 1
ATOM 1277 C CA . ALA A 1 171 ? -6.072 2.691 -6.856 1.00 87.50 171 ALA A CA 1
ATOM 1278 C C . ALA A 1 171 ? -5.631 2.911 -8.319 1.00 87.50 171 ALA A C 1
ATOM 1280 O O . ALA A 1 171 ? -4.657 2.287 -8.764 1.00 87.50 171 ALA A O 1
ATOM 1281 N N . PRO A 1 172 ? -6.331 3.760 -9.096 1.00 84.00 172 PRO A N 1
ATOM 1282 C CA . PRO A 1 172 ? -5.953 4.012 -10.477 1.00 84.00 172 PRO A CA 1
ATOM 1283 C C . PRO A 1 172 ? -4.618 4.751 -10.538 1.00 84.00 172 PRO A C 1
ATOM 1285 O O . PRO A 1 172 ? -4.233 5.478 -9.624 1.00 84.00 172 PRO A O 1
ATOM 1288 N N . ARG A 1 173 ? -3.918 4.594 -11.659 1.00 80.00 173 ARG A N 1
ATOM 1289 C CA . ARG A 1 173 ? -2.681 5.321 -11.943 1.00 80.00 173 ARG A CA 1
ATOM 1290 C C . ARG A 1 173 ? -2.878 6.097 -13.229 1.00 80.00 173 ARG A C 1
ATOM 1292 O O . ARG A 1 173 ? -3.340 5.544 -14.225 1.00 80.00 173 ARG A O 1
ATOM 1299 N N . LEU A 1 174 ? -2.531 7.374 -13.196 1.00 75.06 174 LEU A N 1
ATOM 1300 C CA . LEU A 1 174 ? -2.481 8.225 -14.369 1.00 75.06 174 LEU A CA 1
ATOM 1301 C C . LEU A 1 174 ? -1.020 8.488 -14.694 1.00 75.06 174 LEU A C 1
ATOM 1303 O O . LEU A 1 174 ? -0.228 8.851 -13.828 1.00 75.06 174 LEU A O 1
ATOM 1307 N N . VAL A 1 175 ? -0.666 8.271 -15.953 1.00 74.25 175 VAL A N 1
ATOM 1308 C CA . VAL A 1 175 ? 0.634 8.667 -16.477 1.00 74.25 175 VAL A CA 1
ATOM 1309 C C . VAL A 1 175 ? 0.441 10.035 -17.100 1.00 74.25 175 VAL A C 1
ATOM 1311 O O . VAL A 1 175 ? -0.153 10.149 -18.171 1.00 74.25 175 VAL A O 1
ATOM 1314 N N . ASP A 1 176 ? 0.914 11.059 -16.409 1.00 70.44 176 ASP A N 1
ATOM 1315 C CA . ASP A 1 176 ? 0.951 12.410 -16.934 1.00 70.44 176 ASP A CA 1
ATOM 1316 C C . ASP A 1 176 ? 2.253 12.618 -17.713 1.00 70.44 176 ASP A C 1
ATOM 1318 O O . ASP A 1 176 ? 3.317 12.119 -17.333 1.00 70.44 176 ASP A O 1
ATOM 1322 N N . ARG A 1 177 ? 2.171 13.315 -18.841 1.00 73.12 177 ARG A N 1
ATOM 1323 C CA . ARG A 1 177 ? 3.327 13.640 -19.680 1.00 73.12 177 ARG A CA 1
ATOM 1324 C C . ARG A 1 177 ? 3.388 15.144 -19.809 1.00 73.12 177 ARG A C 1
ATOM 1326 O O . ARG A 1 177 ? 2.736 15.732 -20.667 1.00 73.12 177 ARG A O 1
ATOM 1333 N N . GLU A 1 178 ? 4.207 15.750 -18.968 1.00 69.69 178 GLU A N 1
ATOM 1334 C CA . GLU A 1 178 ? 4.418 17.183 -18.985 1.00 69.69 178 GLU A CA 1
ATOM 1335 C C . GLU A 1 178 ? 5.584 17.510 -19.919 1.00 69.69 178 GLU A C 1
ATOM 1337 O O . GLU A 1 178 ? 6.696 16.996 -19.771 1.00 69.69 178 GLU A O 1
ATOM 1342 N N . LYS A 1 179 ? 5.338 18.357 -20.920 1.00 62.91 179 LYS A N 1
ATOM 1343 C CA . LYS A 1 179 ? 6.394 18.858 -21.799 1.00 62.91 179 LYS A CA 1
ATOM 1344 C C . LYS A 1 179 ? 6.918 20.178 -21.237 1.00 62.91 179 LYS A C 1
ATOM 1346 O O . LYS A 1 179 ? 6.303 21.223 -21.423 1.00 62.91 179 LYS A O 1
ATOM 1351 N N . THR A 1 180 ? 8.065 20.135 -20.570 1.00 62.41 180 THR A N 1
ATOM 1352 C CA . THR A 1 180 ? 8.759 21.327 -20.069 1.00 62.41 180 THR A CA 1
ATOM 1353 C C . THR A 1 180 ? 9.890 21.684 -21.040 1.00 62.41 180 THR A C 1
ATOM 1355 O O . THR A 1 180 ? 10.984 21.114 -20.991 1.00 62.41 180 THR A O 1
ATOM 1358 N N . GLY A 1 181 ? 9.618 22.608 -21.968 1.00 74.19 181 GLY A N 1
ATOM 1359 C CA . GLY A 1 181 ? 10.546 22.968 -23.050 1.00 74.19 181 GLY A CA 1
ATOM 1360 C C . GLY A 1 181 ? 10.750 21.815 -24.042 1.00 74.19 181 GLY A C 1
ATOM 1361 O O . GLY A 1 181 ? 9.780 21.270 -24.569 1.00 74.19 181 GLY A O 1
ATOM 1362 N N . ASP A 1 182 ? 12.003 21.408 -24.267 1.00 66.44 182 ASP A N 1
ATOM 1363 C CA . ASP A 1 182 ? 12.354 20.263 -25.130 1.00 66.44 182 ASP A CA 1
ATOM 1364 C C . ASP A 1 182 ? 12.327 18.906 -24.405 1.00 66.44 182 ASP A C 1
ATOM 1366 O O . ASP A 1 182 ? 12.565 17.863 -25.016 1.00 66.44 182 ASP A O 1
ATOM 1370 N N . ARG A 1 183 ? 12.038 18.882 -23.097 1.00 57.88 183 ARG A N 1
ATOM 1371 C CA . ARG A 1 183 ? 11.992 17.647 -22.302 1.00 57.88 183 ARG A CA 1
ATOM 1372 C C . ARG A 1 183 ? 10.554 17.233 -22.031 1.00 57.88 183 ARG A C 1
ATOM 1374 O O . ARG A 1 183 ? 9.745 18.031 -21.576 1.00 57.88 183 ARG A O 1
ATOM 1381 N N . THR A 1 184 ? 10.256 15.961 -22.280 1.00 66.25 184 THR A N 1
ATOM 1382 C CA . THR A 1 184 ? 9.007 15.335 -21.832 1.00 66.25 184 THR A CA 1
ATOM 1383 C C . THR A 1 184 ? 9.286 14.621 -20.518 1.00 66.25 184 THR A C 1
ATOM 1385 O O . THR A 1 184 ? 10.026 13.639 -20.498 1.00 66.25 184 THR A O 1
ATOM 1388 N N . VAL A 1 185 ? 8.722 15.123 -19.425 1.00 66.75 185 VAL A N 1
ATOM 1389 C CA . VAL A 1 185 ? 8.760 14.481 -18.113 1.00 66.75 185 VAL A CA 1
ATOM 1390 C C . VAL A 1 185 ? 7.512 13.621 -17.994 1.00 66.75 185 VAL A C 1
ATOM 1392 O O . VAL A 1 185 ? 6.390 14.109 -18.079 1.00 66.75 185 VAL A O 1
ATOM 1395 N N . THR A 1 186 ? 7.708 12.317 -17.829 1.00 68.75 186 THR A N 1
ATOM 1396 C CA . THR A 1 186 ? 6.604 11.398 -17.546 1.00 68.75 186 THR A CA 1
ATOM 1397 C C . THR A 1 186 ? 6.484 11.258 -16.036 1.00 68.75 186 THR A C 1
ATOM 1399 O O . THR A 1 186 ? 7.441 10.845 -15.385 1.00 68.75 186 THR A O 1
ATOM 1402 N N . ARG A 1 187 ? 5.329 11.608 -15.472 1.00 70.75 187 ARG A N 1
ATOM 1403 C CA . ARG A 1 187 ? 5.049 11.501 -14.041 1.00 70.75 187 ARG A CA 1
ATOM 1404 C C . ARG A 1 187 ? 3.890 10.547 -13.821 1.00 70.75 187 ARG A C 1
ATOM 1406 O O . ARG A 1 187 ? 2.814 10.732 -14.378 1.00 70.75 187 ARG A O 1
ATOM 1413 N N . VAL A 1 188 ? 4.087 9.547 -12.970 1.00 72.81 188 VAL A N 1
ATOM 1414 C CA . VAL A 1 188 ? 2.966 8.746 -12.482 1.00 72.81 188 VAL A CA 1
ATOM 1415 C C . VAL A 1 188 ? 2.306 9.494 -11.329 1.00 72.81 188 VAL A C 1
ATOM 1417 O O . VAL A 1 188 ? 2.952 9.846 -10.342 1.00 72.81 188 VAL A O 1
ATOM 1420 N N . ILE A 1 189 ? 1.013 9.759 -11.469 1.00 78.44 189 ILE A N 1
ATOM 1421 C CA . ILE A 1 189 ? 0.176 10.410 -10.467 1.00 78.44 189 ILE A CA 1
ATOM 1422 C C . ILE A 1 189 ? -0.918 9.414 -10.088 1.00 78.44 189 ILE A C 1
ATOM 1424 O O . ILE A 1 189 ? -1.581 8.848 -10.956 1.00 78.44 189 ILE A O 1
ATOM 1428 N N . SER A 1 190 ? -1.127 9.198 -8.791 1.00 79.19 190 SER A N 1
ATOM 1429 C CA . SER A 1 190 ? -2.349 8.543 -8.328 1.00 79.19 190 SER A CA 1
ATOM 1430 C C . SER A 1 190 ? -3.379 9.622 -8.022 1.00 79.19 190 SER A C 1
ATOM 1432 O O . SER A 1 190 ? -3.132 10.439 -7.130 1.00 79.19 190 SER A O 1
ATOM 1434 N N . PRO A 1 191 ? -4.530 9.636 -8.707 1.00 84.00 191 PRO A N 1
ATOM 1435 C CA . PRO A 1 191 ? -5.593 10.606 -8.489 1.00 84.00 191 PRO A CA 1
ATOM 1436 C C . PRO A 1 191 ? -6.441 10.236 -7.259 1.00 84.00 191 PRO A C 1
ATOM 1438 O O . PRO A 1 191 ? -7.666 10.272 -7.313 1.00 84.00 191 PRO A O 1
ATOM 1441 N N . VAL A 1 192 ? -5.786 9.824 -6.172 1.00 90.38 192 VAL A N 1
ATOM 1442 C CA . VAL A 1 192 ? -6.423 9.409 -4.920 1.00 90.38 192 VAL A CA 1
ATOM 1443 C C . VAL A 1 192 ? -6.062 10.417 -3.836 1.00 90.38 192 VAL A C 1
ATOM 1445 O O . VAL A 1 192 ? -4.876 10.588 -3.524 1.00 90.38 192 VAL A O 1
ATOM 1448 N N . SER A 1 193 ? -7.082 11.058 -3.271 1.00 92.38 193 SER A N 1
ATOM 1449 C CA . SER A 1 193 ? -6.977 11.887 -2.070 1.00 92.38 193 SER A CA 1
ATOM 1450 C C . SER A 1 193 ? -7.677 11.216 -0.898 1.00 92.38 193 SER A C 1
ATOM 1452 O O . SER A 1 193 ? -8.665 10.500 -1.071 1.00 92.38 193 SER A O 1
ATOM 1454 N N . PHE A 1 194 ? -7.147 11.441 0.296 1.00 94.38 194 PHE A N 1
ATOM 1455 C CA . PHE A 1 194 ? -7.759 11.005 1.543 1.00 94.38 194 PHE A CA 1
ATOM 1456 C C . PHE A 1 194 ? -8.239 12.249 2.277 1.00 94.38 194 PHE A C 1
ATOM 1458 O O . PHE A 1 194 ? -7.445 13.010 2.825 1.00 94.38 194 PHE A O 1
ATOM 1465 N N . ASP A 1 195 ? -9.543 12.489 2.258 1.00 92.81 195 ASP A N 1
ATOM 1466 C CA . ASP A 1 195 ? -10.073 13.789 2.669 1.00 92.81 195 ASP A CA 1
ATOM 1467 C C . ASP A 1 195 ? -10.301 13.849 4.179 1.00 92.81 195 ASP A C 1
ATOM 1469 O O . ASP A 1 195 ? -10.053 14.875 4.810 1.00 92.81 195 ASP A O 1
ATOM 1473 N N . LYS A 1 196 ? -10.736 12.735 4.777 1.00 93.75 196 LYS A N 1
ATOM 1474 C CA . LYS A 1 196 ? -11.011 12.635 6.214 1.00 93.75 196 LYS A CA 1
ATOM 1475 C C . LYS A 1 196 ? -10.633 11.271 6.764 1.00 93.75 196 LYS A C 1
ATOM 1477 O O . LYS A 1 196 ? -10.858 10.263 6.096 1.00 93.75 196 LYS A O 1
ATOM 1482 N N . ILE A 1 197 ? -10.153 11.259 7.999 1.00 94.88 197 ILE A N 1
ATOM 1483 C CA . ILE A 1 197 ? -10.035 10.062 8.827 1.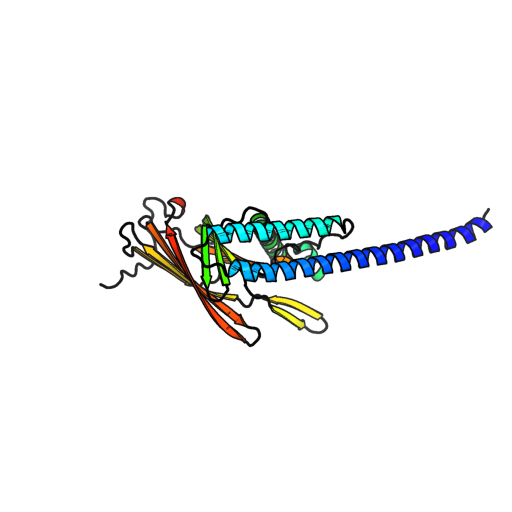00 94.88 197 ILE A CA 1
ATOM 1484 C C . ILE A 1 197 ? -10.690 10.349 10.178 1.00 94.88 197 ILE A C 1
ATOM 1486 O O . ILE A 1 197 ? -10.495 11.418 10.759 1.00 94.88 197 ILE A O 1
ATOM 1490 N N . GLY A 1 198 ? -11.523 9.427 10.641 1.00 94.88 198 GLY A N 1
ATOM 1491 C CA . GLY A 1 198 ? -12.269 9.530 11.885 1.00 94.88 198 GLY A CA 1
ATOM 1492 C C . GLY A 1 198 ? -12.208 8.224 12.656 1.00 94.88 198 GLY A C 1
ATOM 1493 O O . GLY A 1 198 ? -12.185 7.148 12.068 1.00 94.88 198 GLY A O 1
ATOM 1494 N N . PHE A 1 199 ? -12.178 8.335 13.971 1.00 95.31 199 PHE A N 1
ATOM 1495 C CA . PHE A 1 199 ? -12.176 7.230 14.907 1.00 95.31 199 PHE A CA 1
ATOM 1496 C C . PHE A 1 199 ? -13.255 7.499 15.944 1.00 95.31 199 PHE A C 1
ATOM 1498 O O . PHE A 1 199 ? -13.258 8.562 16.565 1.00 95.31 199 PHE A O 1
ATOM 1505 N N . ARG A 1 200 ? -14.143 6.537 16.159 1.00 95.56 200 ARG A N 1
ATOM 1506 C CA . ARG A 1 200 ? -15.052 6.511 17.302 1.00 95.56 200 ARG A CA 1
ATOM 1507 C C . ARG A 1 200 ? -14.642 5.377 18.224 1.00 95.56 200 ARG A C 1
ATOM 1509 O O . ARG A 1 200 ? -14.411 4.255 17.783 1.00 95.56 200 ARG A O 1
ATOM 1516 N N . PHE A 1 201 ? -14.553 5.674 19.510 1.00 95.12 201 PHE A N 1
ATOM 1517 C CA . PHE A 1 201 ? -14.164 4.719 20.536 1.00 95.12 201 PHE A CA 1
ATOM 1518 C C . PHE A 1 201 ? -15.389 4.306 21.333 1.00 95.12 201 PHE A C 1
ATOM 1520 O O . PHE A 1 201 ? -16.115 5.163 21.838 1.00 95.12 201 PHE A O 1
ATOM 1527 N N . LEU A 1 202 ? -15.601 3.001 21.466 1.00 95.19 202 LEU A N 1
ATOM 1528 C CA . LEU A 1 202 ? -16.672 2.429 22.272 1.00 95.19 202 LEU A CA 1
ATOM 1529 C C . LEU A 1 202 ? -16.074 1.692 23.468 1.00 95.19 202 LEU A C 1
ATOM 1531 O O . LEU A 1 202 ? -15.053 1.008 23.336 1.00 95.19 202 LEU A O 1
ATOM 1535 N N . ASP A 1 203 ? -16.712 1.818 24.625 1.00 93.75 203 ASP A N 1
ATOM 1536 C CA . ASP A 1 203 ? -16.360 1.056 25.820 1.00 93.75 203 ASP A CA 1
ATOM 1537 C C . ASP A 1 203 ? -16.813 -0.417 25.723 1.00 93.75 203 ASP A C 1
ATOM 1539 O O . ASP A 1 203 ? -17.381 -0.866 24.723 1.00 93.75 203 ASP A O 1
ATOM 1543 N N . ALA A 1 204 ? -16.559 -1.200 26.775 1.00 93.62 204 ALA A N 1
ATOM 1544 C CA . ALA A 1 204 ? -16.946 -2.613 26.829 1.00 93.62 204 ALA A CA 1
ATOM 1545 C C . ALA A 1 204 ? -18.473 -2.847 26.805 1.00 93.62 204 ALA A C 1
ATOM 1547 O O . ALA A 1 204 ? -18.908 -3.957 26.504 1.00 93.62 204 ALA A O 1
ATOM 1548 N N . ALA A 1 205 ? -19.280 -1.827 27.115 1.00 92.94 205 ALA A N 1
ATOM 1549 C CA . ALA A 1 205 ? -20.739 -1.864 27.031 1.00 92.94 205 ALA A CA 1
ATOM 1550 C C . ALA A 1 205 ? -21.265 -1.380 25.664 1.00 92.94 205 ALA A C 1
ATOM 1552 O O . ALA A 1 205 ? -22.477 -1.362 25.449 1.00 92.94 205 ALA A O 1
ATOM 1553 N N . GLY A 1 206 ? -20.375 -0.996 24.741 1.00 90.50 206 GLY A N 1
ATOM 1554 C CA . GLY A 1 206 ? -20.728 -0.441 23.436 1.00 90.50 206 GLY A CA 1
ATOM 1555 C C . GLY A 1 206 ? -21.147 1.030 23.482 1.00 90.50 206 GLY A C 1
ATOM 1556 O O . GLY A 1 206 ? -21.673 1.541 22.494 1.00 90.50 206 GLY A O 1
ATOM 1557 N N . LYS A 1 207 ? -20.936 1.730 24.603 1.00 92.12 207 LYS A N 1
ATOM 1558 C CA . LYS A 1 207 ? -21.242 3.158 24.721 1.00 92.12 207 LYS A CA 1
ATOM 1559 C C . LYS A 1 207 ? -20.091 3.987 24.134 1.00 92.12 207 LYS A C 1
ATOM 1561 O O . LYS A 1 207 ? -18.929 3.665 24.390 1.00 92.12 207 LYS A O 1
ATOM 1566 N N . PRO A 1 208 ? -20.379 5.075 23.395 1.00 89.81 208 PRO A N 1
ATOM 1567 C CA . PRO A 1 208 ? -19.347 6.000 22.943 1.00 89.81 208 PRO A CA 1
ATOM 1568 C C . PRO A 1 208 ? -18.564 6.579 24.122 1.00 89.81 208 PRO A C 1
ATOM 1570 O O . PRO A 1 208 ? -19.144 7.173 25.032 1.00 89.81 208 PRO A O 1
ATOM 1573 N N . TYR A 1 209 ? -17.247 6.398 24.087 1.00 87.00 209 TYR A N 1
ATOM 1574 C CA . TYR A 1 209 ? -16.303 6.989 25.031 1.00 87.00 209 TYR A CA 1
ATOM 1575 C C . TYR A 1 209 ? -15.737 8.309 24.493 1.00 87.00 209 TYR A C 1
ATOM 1577 O O . TYR A 1 209 ? -15.569 9.270 25.237 1.00 87.00 209 TYR A O 1
ATOM 1585 N N . GLY A 1 210 ? -15.460 8.373 23.190 1.00 86.81 210 GLY A N 1
ATOM 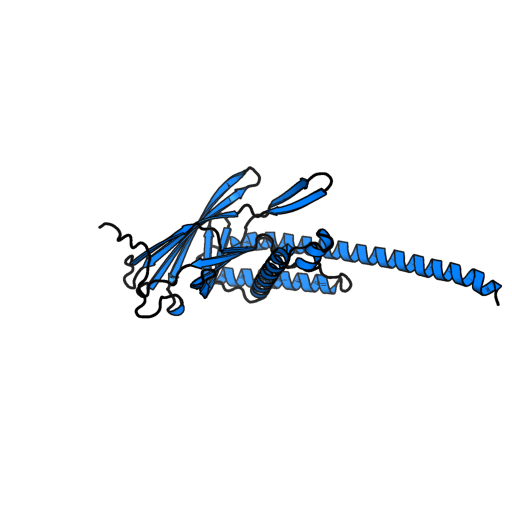1586 C CA . GLY A 1 210 ? -14.930 9.573 22.552 1.00 86.81 210 GLY A CA 1
ATOM 1587 C C . GLY A 1 210 ? -14.759 9.409 21.050 1.00 86.81 210 GLY A C 1
ATOM 1588 O O . GLY A 1 210 ? -14.930 8.317 20.505 1.00 86.81 210 GLY A O 1
ATOM 1589 N N . GLU A 1 211 ? -14.401 10.504 20.388 1.00 90.38 211 GLU A N 1
ATOM 1590 C CA . GLU A 1 211 ? -14.139 10.543 18.953 1.00 90.38 211 GLU A CA 1
ATOM 1591 C C . GLU A 1 211 ? -12.847 11.321 18.677 1.00 90.38 211 GLU A C 1
ATOM 1593 O O . GLU A 1 211 ? -12.495 12.255 19.394 1.00 90.38 211 GLU A O 1
ATOM 1598 N N . MET A 1 212 ? -12.135 10.935 17.625 1.00 89.94 212 MET A N 1
ATOM 1599 C CA . MET A 1 212 ? -10.968 11.636 17.100 1.00 89.94 212 MET A CA 1
ATOM 1600 C C . MET A 1 212 ? -11.149 11.763 15.594 1.00 89.94 212 MET A C 1
ATOM 1602 O O . MET A 1 212 ? -11.409 10.774 14.917 1.00 89.94 212 MET A O 1
ATOM 1606 N N . SER A 1 213 ? -11.011 12.963 15.040 1.00 90.06 213 SER A N 1
ATOM 1607 C CA . SER A 1 213 ? -11.116 13.160 13.593 1.00 90.06 213 SER A CA 1
ATOM 1608 C C . SER A 1 213 ? -10.102 14.175 13.095 1.00 90.06 213 SER A C 1
ATOM 1610 O O . SER A 1 213 ? -9.665 15.052 13.838 1.00 90.06 213 SER A O 1
ATOM 1612 N N . GLY A 1 214 ? -9.711 14.040 11.834 1.00 87.50 214 GLY A N 1
ATOM 1613 C CA . GLY A 1 214 ? -8.717 14.908 11.228 1.00 87.50 214 GLY A CA 1
ATOM 1614 C C . GLY A 1 214 ? -8.649 14.776 9.708 1.00 87.50 214 GLY A C 1
ATOM 1615 O O . GLY A 1 214 ? -9.430 14.030 9.099 1.00 87.50 214 GLY A O 1
ATOM 1616 N N . PRO A 1 215 ? -7.716 15.510 9.076 1.00 88.88 215 PRO A N 1
ATOM 1617 C CA . PRO A 1 215 ? -7.449 15.362 7.653 1.00 88.88 215 PRO A CA 1
ATOM 1618 C C . PRO A 1 215 ? -7.014 13.925 7.350 1.00 88.88 215 PRO A C 1
ATOM 1620 O O . PRO A 1 215 ? -6.234 13.333 8.093 1.00 88.88 215 PRO A O 1
ATOM 1623 N N . GLY A 1 216 ? -7.529 13.358 6.259 1.00 89.25 216 GLY A N 1
ATOM 1624 C CA . GLY A 1 216 ? -7.290 11.954 5.918 1.00 89.25 216 GLY A CA 1
ATOM 1625 C C . GLY A 1 216 ? -5.926 11.665 5.287 1.00 89.25 216 GLY A C 1
ATOM 1626 O O . GLY A 1 216 ? -5.562 10.496 5.164 1.00 89.25 216 GLY A O 1
ATOM 1627 N N . GLU A 1 217 ? -5.173 12.683 4.858 1.00 93.38 217 GLU A N 1
ATOM 1628 C CA . GLU A 1 217 ? -3.922 12.465 4.125 1.00 93.38 217 GLU A CA 1
ATOM 1629 C C . GLU A 1 217 ? -2.871 11.750 4.993 1.00 93.38 217 GLU A C 1
ATOM 1631 O O . GLU A 1 217 ? -2.557 12.203 6.096 1.00 93.38 217 GLU A O 1
ATOM 1636 N N . PRO A 1 218 ? -2.307 10.628 4.513 1.00 94.38 218 PRO A N 1
ATOM 1637 C CA . PRO A 1 218 ? -1.295 9.892 5.252 1.00 94.38 218 PRO A CA 1
ATOM 1638 C C . PRO A 1 218 ? 0.030 10.646 5.329 1.00 94.38 218 PRO A C 1
ATOM 1640 O O . PRO A 1 218 ? 0.404 11.391 4.423 1.00 94.38 218 PRO A O 1
ATOM 1643 N N . TYR A 1 219 ? 0.782 10.368 6.394 1.00 92.12 219 TYR A N 1
ATOM 1644 C CA . TYR A 1 219 ? 2.119 10.918 6.610 1.00 92.12 219 TYR A CA 1
ATOM 1645 C C . TYR A 1 219 ? 3.079 10.527 5.479 1.00 92.12 219 TYR A C 1
ATOM 1647 O O . TYR A 1 219 ? 3.833 11.356 4.972 1.00 92.12 219 TYR A O 1
ATOM 1655 N N . GLN A 1 220 ? 3.023 9.262 5.056 1.00 91.88 220 GLN A N 1
ATOM 1656 C CA . GLN A 1 220 ? 3.794 8.747 3.930 1.00 91.88 220 GLN A CA 1
ATOM 1657 C C . GLN A 1 220 ? 2.860 8.023 2.962 1.00 91.88 220 GLN A C 1
ATOM 1659 O O . GLN A 1 220 ? 2.015 7.235 3.385 1.00 91.88 220 GLN A O 1
ATOM 1664 N N . LYS A 1 221 ? 3.007 8.297 1.659 1.00 92.88 221 LYS A N 1
ATOM 1665 C CA . LYS A 1 221 ? 2.177 7.729 0.586 1.00 92.88 221 LYS A CA 1
ATOM 1666 C C . LYS A 1 221 ? 3.050 7.259 -0.571 1.00 92.88 221 LYS A C 1
ATOM 1668 O O . LYS A 1 221 ? 3.642 8.070 -1.284 1.00 92.88 221 LYS A O 1
ATOM 1673 N N . LEU A 1 222 ? 3.115 5.950 -0.782 1.00 91.81 222 LEU A N 1
ATOM 1674 C CA . LEU A 1 222 ? 3.854 5.336 -1.880 1.00 91.81 222 LEU A CA 1
ATOM 1675 C C . LEU A 1 222 ? 2.951 5.218 -3.112 1.00 91.81 222 LEU A C 1
ATOM 1677 O O . LEU A 1 222 ? 2.304 4.202 -3.356 1.00 91.81 222 LEU A O 1
ATOM 1681 N N . VAL A 1 223 ? 2.901 6.308 -3.878 1.00 85.56 223 VAL A N 1
ATOM 1682 C CA . VAL A 1 223 ? 2.088 6.439 -5.101 1.00 85.56 223 VAL A CA 1
ATOM 1683 C C . VAL A 1 223 ? 2.707 5.716 -6.303 1.00 85.56 223 VAL A C 1
ATOM 1685 O O . VAL A 1 223 ? 1.999 5.199 -7.171 1.00 85.56 223 VAL A O 1
ATOM 1688 N N . ASP A 1 224 ? 4.037 5.698 -6.371 1.00 86.00 224 ASP A N 1
ATOM 1689 C CA . ASP A 1 224 ? 4.797 5.134 -7.483 1.00 86.00 224 ASP A CA 1
ATOM 1690 C C . ASP A 1 224 ? 5.843 4.145 -6.976 1.00 86.00 224 ASP A C 1
ATOM 1692 O O . ASP A 1 224 ? 7.039 4.411 -6.992 1.00 86.00 224 ASP A O 1
ATOM 1696 N N . ALA A 1 225 ? 5.369 3.009 -6.463 1.00 90.06 225 ALA A N 1
ATOM 1697 C CA . ALA A 1 225 ? 6.234 1.976 -5.904 1.00 90.06 225 ALA A CA 1
ATOM 1698 C C . ALA A 1 225 ? 7.195 1.383 -6.948 1.00 90.06 225 ALA A C 1
ATOM 1700 O O . ALA A 1 225 ? 8.346 1.098 -6.631 1.00 90.06 225 ALA A O 1
ATOM 1701 N N . GLU A 1 226 ? 6.749 1.267 -8.201 1.00 88.25 226 GLU A N 1
ATOM 1702 C CA . GLU A 1 226 ? 7.540 0.712 -9.308 1.00 88.25 226 GLU A CA 1
ATOM 1703 C C . GLU A 1 226 ? 8.778 1.545 -9.649 1.00 88.25 226 GLU A C 1
ATOM 1705 O O . GLU A 1 226 ? 9.756 1.010 -10.166 1.00 88.25 226 GLU A O 1
ATOM 1710 N N . ARG A 1 227 ? 8.763 2.842 -9.321 1.00 87.12 227 ARG A N 1
ATOM 1711 C CA . ARG A 1 227 ? 9.942 3.706 -9.427 1.00 87.12 227 ARG A CA 1
ATOM 1712 C C . ARG A 1 227 ? 11.068 3.285 -8.483 1.00 87.12 227 ARG A C 1
ATOM 1714 O O . ARG A 1 227 ? 12.232 3.516 -8.796 1.00 87.12 227 ARG A O 1
ATOM 1721 N N . PHE A 1 228 ? 10.725 2.724 -7.327 1.00 90.19 228 PHE A N 1
ATOM 1722 C CA . PHE A 1 228 ? 11.682 2.292 -6.305 1.00 90.19 228 PHE A CA 1
ATOM 1723 C C . PHE A 1 228 ? 11.985 0.799 -6.415 1.00 90.19 228 PHE A C 1
ATOM 1725 O O . PHE A 1 228 ? 13.120 0.376 -6.223 1.00 90.19 228 PHE A O 1
ATOM 1732 N N . VAL A 1 229 ? 10.981 -0.001 -6.765 1.00 91.44 229 VAL A N 1
ATOM 1733 C CA . VAL A 1 229 ? 11.095 -1.449 -6.917 1.00 91.44 229 VAL A CA 1
ATOM 1734 C C . VAL A 1 229 ? 10.451 -1.827 -8.244 1.00 91.44 229 VAL A C 1
ATOM 1736 O O . VAL A 1 229 ? 9.235 -1.940 -8.320 1.00 91.44 229 VAL A O 1
ATOM 1739 N N . GLU A 1 230 ? 11.245 -2.049 -9.294 1.00 89.12 230 GLU A N 1
ATOM 1740 C CA . GLU A 1 230 ? 10.733 -2.332 -10.651 1.00 89.12 230 GLU A CA 1
ATOM 1741 C C . GLU A 1 230 ? 9.669 -3.438 -10.660 1.00 89.12 230 GLU A C 1
ATOM 1743 O O . GLU A 1 230 ? 8.653 -3.337 -11.344 1.00 89.12 230 GLU A O 1
ATOM 1748 N N . ASP A 1 231 ? 9.877 -4.466 -9.843 1.00 90.88 231 ASP A N 1
ATOM 1749 C CA . ASP A 1 231 ? 9.035 -5.654 -9.757 1.00 90.88 231 ASP A CA 1
ATOM 1750 C C . ASP A 1 231 ? 7.843 -5.515 -8.800 1.00 90.88 231 ASP A C 1
ATOM 1752 O O . ASP A 1 231 ? 7.162 -6.500 -8.515 1.00 90.88 231 ASP A O 1
ATOM 1756 N N . PHE A 1 232 ? 7.546 -4.308 -8.312 1.00 93.62 232 PHE A N 1
ATOM 1757 C CA . PHE A 1 232 ? 6.389 -4.073 -7.452 1.00 93.62 232 PHE A CA 1
ATOM 1758 C C . PHE A 1 232 ? 5.075 -4.416 -8.187 1.00 93.62 232 PHE A C 1
ATOM 1760 O O . PHE A 1 232 ? 4.912 -4.021 -9.346 1.00 93.62 232 PHE A O 1
ATOM 1767 N N . PRO A 1 233 ? 4.130 -5.141 -7.556 1.00 93.00 233 PRO A N 1
ATOM 1768 C CA . PRO A 1 233 ? 2.837 -5.435 -8.166 1.00 93.00 233 PRO A CA 1
ATOM 1769 C C . PRO A 1 233 ? 2.025 -4.156 -8.441 1.00 93.00 233 PRO A C 1
ATOM 1771 O O . PRO A 1 233 ? 1.908 -3.297 -7.563 1.00 93.00 233 PRO A O 1
ATOM 1774 N N . PRO A 1 234 ? 1.430 -3.999 -9.634 1.00 91.44 234 PRO A N 1
ATOM 1775 C CA . PRO A 1 234 ? 0.681 -2.795 -9.971 1.00 91.44 234 PRO A CA 1
ATOM 1776 C C . PRO A 1 234 ? -0.675 -2.740 -9.254 1.00 91.44 234 PRO A C 1
ATOM 1778 O O . PRO A 1 234 ? -1.271 -3.760 -8.918 1.00 91.44 234 PRO A O 1
ATOM 1781 N N . GLY A 1 235 ? -1.210 -1.528 -9.083 1.00 89.38 235 GLY A N 1
ATOM 1782 C CA . GLY A 1 235 ? -2.570 -1.319 -8.567 1.00 89.38 235 GLY A CA 1
ATOM 1783 C C . GLY A 1 235 ? -2.710 -1.421 -7.046 1.00 89.38 235 GLY A C 1
ATOM 1784 O O . GLY A 1 235 ? -3.838 -1.446 -6.552 1.00 89.38 235 GLY A O 1
ATOM 1785 N N . VAL A 1 236 ? -1.592 -1.450 -6.316 1.00 92.56 236 VAL A N 1
ATOM 1786 C CA . VAL A 1 236 ? -1.554 -1.386 -4.851 1.00 92.56 236 VAL A CA 1
ATOM 1787 C C . VAL A 1 236 ? -0.817 -0.123 -4.428 1.00 92.56 236 VAL A C 1
ATOM 1789 O O . VAL A 1 236 ? 0.351 0.066 -4.766 1.00 92.56 236 VAL A O 1
ATOM 1792 N N . MET A 1 237 ? -1.502 0.750 -3.698 1.00 93.81 237 MET A N 1
ATOM 1793 C CA . MET A 1 237 ? -0.899 1.912 -3.051 1.00 93.81 237 MET A CA 1
ATOM 1794 C C . MET A 1 237 ? -0.666 1.595 -1.581 1.00 93.81 237 MET A C 1
ATOM 1796 O O . MET A 1 237 ? -1.570 1.096 -0.924 1.00 93.81 237 MET A O 1
ATOM 1800 N N . PHE A 1 238 ? 0.498 1.953 -1.050 1.00 96.25 238 PHE A N 1
ATOM 1801 C CA . PHE A 1 238 ? 0.753 1.877 0.387 1.00 96.25 238 PHE A CA 1
ATOM 1802 C C . PHE A 1 238 ? 0.807 3.260 1.005 1.00 96.25 238 PHE A C 1
ATOM 1804 O O . PHE A 1 238 ? 1.246 4.222 0.368 1.00 96.25 238 PHE A O 1
ATOM 1811 N N . GLY A 1 239 ? 0.421 3.342 2.266 1.00 96.19 239 GLY A N 1
ATOM 1812 C CA . GLY A 1 239 ? 0.677 4.522 3.062 1.00 96.19 239 GLY A CA 1
ATOM 1813 C C . GLY A 1 239 ? 0.680 4.224 4.547 1.00 96.19 239 GLY A C 1
ATOM 1814 O O . GLY A 1 239 ? 0.429 3.099 4.984 1.00 96.19 239 GLY A O 1
ATOM 1815 N N . THR A 1 240 ? 1.004 5.261 5.306 1.00 96.81 240 THR A N 1
ATOM 1816 C CA . THR A 1 240 ? 1.125 5.197 6.757 1.00 96.81 240 THR A CA 1
ATOM 1817 C C . THR A 1 240 ? 0.470 6.424 7.374 1.00 96.81 240 THR A C 1
ATOM 1819 O O . THR A 1 240 ? 0.836 7.555 7.043 1.00 96.81 240 THR A O 1
ATOM 1822 N N . TRP A 1 241 ? -0.465 6.204 8.295 1.00 95.94 241 TRP A N 1
ATOM 1823 C CA . TRP A 1 241 ? -0.953 7.228 9.214 1.00 95.94 241 TRP A CA 1
ATOM 1824 C C . TRP A 1 241 ? -0.239 7.114 10.555 1.00 95.94 241 TRP A C 1
ATOM 1826 O O . TRP A 1 241 ? 0.128 6.024 10.994 1.00 95.94 241 TRP A O 1
ATOM 1836 N N . TRP A 1 242 ? -0.083 8.256 11.210 1.00 94.19 242 TRP A N 1
ATOM 1837 C CA . TRP A 1 242 ? 0.275 8.336 12.617 1.00 94.19 242 TRP A CA 1
ATOM 1838 C C . TRP A 1 242 ? -0.865 9.031 13.337 1.00 94.19 242 TRP A C 1
ATOM 1840 O O . TRP A 1 242 ? -1.230 10.146 12.971 1.00 94.19 242 TRP A O 1
ATOM 1850 N N . VAL A 1 243 ? -1.423 8.357 14.333 1.00 92.69 243 VAL A N 1
ATOM 1851 C CA . VAL A 1 243 ? -2.467 8.907 15.199 1.00 92.69 243 VAL A CA 1
ATOM 1852 C C . VAL A 1 243 ? -2.033 8.807 16.654 1.00 92.69 243 VAL A C 1
ATOM 1854 O O . VAL A 1 243 ? -1.014 8.187 16.966 1.00 92.69 243 VAL A O 1
ATOM 1857 N N . GLU A 1 244 ? -2.764 9.445 17.555 1.00 91.00 244 GLU A N 1
ATOM 1858 C CA . GLU A 1 244 ? -2.503 9.299 18.985 1.00 91.00 244 GLU A CA 1
ATOM 1859 C C . GLU A 1 244 ? -2.821 7.874 19.457 1.00 91.00 244 GLU A C 1
ATOM 1861 O O . GLU A 1 244 ? -3.622 7.160 18.849 1.00 91.00 244 GLU A O 1
ATOM 1866 N N . LEU A 1 245 ? -2.179 7.445 20.547 1.00 93.38 245 LEU A N 1
ATOM 1867 C CA . LEU A 1 245 ? -2.566 6.204 21.219 1.00 93.38 245 LEU A CA 1
ATOM 1868 C C . LEU A 1 245 ? -4.010 6.310 21.721 1.00 93.38 245 LEU A C 1
ATOM 1870 O O . LEU A 1 245 ? -4.464 7.379 22.112 1.00 93.38 245 LEU A O 1
ATOM 1874 N N . LEU A 1 246 ? -4.722 5.190 21.722 1.00 93.81 246 LEU A N 1
ATOM 1875 C CA . LEU A 1 246 ? -6.159 5.145 21.969 1.00 93.81 246 LEU A CA 1
ATOM 1876 C C . LEU A 1 246 ? -6.494 5.275 23.469 1.00 93.81 246 LEU A C 1
ATOM 1878 O O . LEU A 1 246 ? -5.651 4.956 24.316 1.00 93.81 246 LEU A O 1
ATOM 1882 N N . PRO A 1 247 ? -7.724 5.690 23.830 1.00 92.81 247 PRO A N 1
ATOM 1883 C CA . PRO A 1 247 ? -8.152 5.727 25.225 1.00 92.81 247 PRO A CA 1
ATOM 1884 C C . PRO A 1 247 ? -8.057 4.360 25.897 1.00 92.81 247 PRO A C 1
ATOM 1886 O O . PRO A 1 247 ? -8.260 3.319 25.266 1.00 92.81 247 PRO A O 1
ATOM 1889 N N . ARG A 1 248 ? -7.805 4.348 27.207 1.00 92.12 248 ARG A N 1
ATOM 1890 C CA . ARG A 1 248 ? -7.618 3.096 27.948 1.00 92.12 248 ARG A CA 1
ATOM 1891 C C . ARG A 1 248 ? -8.922 2.304 28.090 1.00 92.12 248 ARG A C 1
ATOM 1893 O O . ARG A 1 248 ? -8.923 1.072 28.071 1.00 92.12 248 ARG A O 1
ATOM 1900 N N . GLU A 1 249 ? -10.020 3.033 28.196 1.00 91.31 249 GLU A N 1
ATOM 1901 C CA . GLU A 1 249 ? -11.388 2.554 28.356 1.00 91.31 249 GLU A CA 1
ATOM 1902 C C . GLU A 1 249 ? -11.990 2.043 27.042 1.00 91.31 249 GLU A C 1
ATOM 1904 O O . GLU A 1 249 ? -12.994 1.329 27.066 1.00 91.31 249 GLU A O 1
ATOM 1909 N N . ALA A 1 250 ? -11.373 2.362 25.898 1.00 94.00 250 ALA A N 1
ATOM 1910 C CA . ALA A 1 250 ? -11.827 1.890 24.601 1.00 94.00 250 ALA A CA 1
ATOM 1911 C C . ALA A 1 250 ? -11.662 0.365 24.501 1.00 94.00 250 ALA A C 1
ATOM 1913 O O . ALA A 1 250 ? -10.565 -0.179 24.657 1.00 94.00 250 ALA A O 1
ATOM 1914 N N . ALA A 1 251 ? -12.763 -0.326 24.226 1.00 96.12 251 ALA A N 1
ATOM 1915 C CA . ALA A 1 251 ? -12.786 -1.749 23.910 1.00 96.12 251 ALA A CA 1
ATOM 1916 C C . ALA A 1 251 ? -12.877 -1.982 22.397 1.00 96.12 251 ALA A C 1
ATOM 1918 O O . ALA A 1 251 ? -12.279 -2.927 21.887 1.00 96.12 251 ALA A O 1
ATOM 1919 N N . THR A 1 252 ? -13.583 -1.103 21.683 1.00 97.56 252 THR A N 1
ATOM 1920 C CA . THR A 1 252 ? -13.757 -1.162 20.225 1.00 97.56 252 THR A CA 1
ATOM 1921 C C . THR A 1 252 ? -13.424 0.189 19.609 1.00 97.56 252 THR A C 1
ATOM 1923 O O . THR A 1 252 ? -13.718 1.233 20.193 1.00 97.56 252 THR A O 1
ATOM 1926 N N . VAL A 1 253 ? -12.814 0.168 18.426 1.00 97.00 253 VAL A N 1
ATOM 1927 C CA . VAL A 1 253 ? -12.606 1.353 17.595 1.00 97.00 253 VAL A CA 1
ATOM 1928 C C . VAL A 1 253 ? -13.321 1.176 16.260 1.00 97.00 253 VAL A C 1
ATOM 1930 O O . VAL A 1 253 ? -13.142 0.171 15.570 1.00 97.00 253 VAL A O 1
ATOM 1933 N N . GLU A 1 254 ? -14.135 2.165 15.911 1.00 97.44 254 GLU A N 1
ATOM 1934 C CA . GLU A 1 254 ? -14.744 2.329 14.596 1.00 97.44 254 GLU A CA 1
ATOM 1935 C C . GLU A 1 254 ? -13.928 3.360 13.813 1.00 97.44 254 GLU A C 1
ATOM 1937 O O . GLU A 1 254 ? -13.818 4.512 14.221 1.00 97.44 254 GLU A O 1
ATOM 1942 N N . LEU A 1 255 ? -13.329 2.941 12.705 1.00 97.12 255 LEU A N 1
ATOM 1943 C CA . LEU A 1 255 ? -12.582 3.772 11.771 1.00 97.12 255 LEU A CA 1
ATOM 1944 C C . LEU A 1 255 ? -13.477 4.140 10.588 1.00 97.12 255 LEU A C 1
ATOM 1946 O O . LEU A 1 255 ? -13.935 3.258 9.861 1.00 97.12 255 LEU A O 1
ATOM 1950 N N . ASP A 1 256 ? -13.612 5.436 10.338 1.00 97.06 256 ASP A N 1
ATOM 1951 C CA . ASP A 1 256 ? -14.235 6.009 9.152 1.00 97.06 256 ASP A CA 1
ATOM 1952 C C . ASP A 1 256 ? -13.181 6.705 8.285 1.00 97.06 256 ASP A C 1
ATOM 1954 O O . ASP A 1 256 ? -12.495 7.627 8.728 1.00 97.06 256 ASP A O 1
ATOM 1958 N N . LEU A 1 257 ? -13.078 6.315 7.016 1.00 97.19 257 LEU A N 1
ATOM 1959 C CA . LEU A 1 257 ? -12.144 6.916 6.064 1.00 97.19 257 LEU A CA 1
ATOM 1960 C C . LEU A 1 257 ? -12.888 7.392 4.818 1.00 97.19 257 LEU A C 1
ATOM 1962 O O . LEU A 1 257 ? -13.572 6.617 4.149 1.00 97.19 257 LEU A O 1
ATOM 1966 N N . GLY A 1 258 ? -12.727 8.671 4.485 1.00 96.31 258 GLY A N 1
ATOM 1967 C CA . GLY A 1 258 ? -13.204 9.242 3.230 1.00 96.31 258 GLY A CA 1
ATOM 1968 C C . GLY A 1 258 ? -12.072 9.335 2.217 1.00 96.31 258 GLY A C 1
ATOM 1969 O O . GLY A 1 258 ? -11.090 10.037 2.451 1.00 96.31 258 GLY A O 1
ATOM 1970 N N . VAL A 1 259 ? -12.228 8.649 1.091 1.00 95.31 259 VAL A N 1
ATOM 1971 C CA . VAL A 1 259 ? -11.285 8.659 -0.028 1.00 95.31 259 VAL A CA 1
ATOM 1972 C C . VAL A 1 259 ? -11.987 9.203 -1.258 1.00 95.31 259 VAL A C 1
ATOM 1974 O O . VAL A 1 259 ? -13.127 8.844 -1.530 1.00 95.31 259 VAL A O 1
ATOM 1977 N N . ASN A 1 260 ? -11.310 10.029 -2.041 1.00 93.56 260 ASN A N 1
ATOM 1978 C CA . ASN A 1 260 ? -11.804 10.501 -3.324 1.00 93.56 260 ASN A CA 1
ATOM 1979 C C . ASN A 1 260 ? -10.892 10.012 -4.444 1.00 93.56 260 ASN A C 1
ATOM 1981 O O . ASN A 1 260 ? -9.669 10.137 -4.381 1.00 93.56 260 ASN A O 1
ATOM 1985 N N . VAL A 1 261 ? -11.504 9.453 -5.487 1.00 91.12 261 VAL A N 1
ATOM 1986 C CA . VAL A 1 261 ? -10.800 8.978 -6.679 1.00 91.12 261 VAL A CA 1
ATOM 1987 C C . VAL A 1 261 ? -11.207 9.825 -7.867 1.00 91.12 261 VAL A C 1
ATOM 1989 O O . VAL A 1 261 ? -12.362 9.799 -8.293 1.00 91.12 261 VAL A O 1
ATOM 1992 N N . ARG A 1 262 ? -10.256 10.547 -8.456 1.00 87.19 262 ARG A N 1
ATOM 1993 C CA . ARG A 1 262 ? -10.513 11.331 -9.662 1.00 87.19 262 ARG A CA 1
ATOM 1994 C C . ARG A 1 262 ? -10.325 10.469 -10.912 1.00 87.19 262 ARG A C 1
ATOM 1996 O O . ARG A 1 262 ? -9.248 9.942 -11.181 1.00 87.19 262 ARG A O 1
ATOM 2003 N N . GLY A 1 263 ? -11.397 10.323 -11.682 1.00 80.12 263 GLY A N 1
ATOM 2004 C CA . GLY A 1 263 ? -11.397 9.624 -12.962 1.00 80.12 263 GLY A CA 1
ATOM 2005 C C . GLY A 1 263 ? -10.715 10.427 -14.073 1.00 80.12 263 GLY A C 1
ATOM 2006 O O . GLY A 1 263 ? -10.494 11.632 -13.953 1.00 80.12 263 GLY A O 1
ATOM 2007 N N . ALA A 1 264 ? -10.437 9.764 -15.200 1.00 76.94 264 ALA A N 1
ATOM 2008 C CA . ALA A 1 264 ? -9.780 10.379 -16.360 1.00 76.94 264 ALA A CA 1
ATOM 2009 C C . ALA A 1 264 ? -10.572 11.560 -16.960 1.00 76.94 264 ALA A C 1
ATOM 2011 O O . ALA A 1 264 ? -9.976 12.511 -17.451 1.00 76.94 264 ALA A O 1
ATOM 2012 N N . GLY A 1 265 ? -11.908 11.533 -16.869 1.00 77.50 265 GLY A N 1
ATOM 2013 C CA . GLY A 1 265 ? -12.785 12.640 -17.280 1.00 77.50 265 GLY A CA 1
ATOM 2014 C C . GLY A 1 265 ? -12.870 13.797 -16.274 1.00 77.50 265 GLY A C 1
ATOM 2015 O O . GLY A 1 265 ? -13.662 14.713 -16.462 1.00 77.50 265 GLY A O 1
ATOM 2016 N N . GLY A 1 266 ? -12.105 13.748 -15.180 1.00 78.19 266 GLY A N 1
ATOM 2017 C CA . GLY A 1 266 ? -12.069 14.783 -14.148 1.00 78.19 266 GLY A CA 1
ATOM 2018 C C . GLY A 1 266 ? -13.127 14.651 -13.046 1.00 78.19 266 GLY A C 1
ATOM 2019 O O . GLY A 1 266 ? -13.007 15.359 -12.048 1.00 78.19 266 GLY A O 1
ATOM 2020 N N . SER A 1 267 ? -14.100 13.743 -13.181 1.00 84.38 267 SER A N 1
ATOM 2021 C CA . SER A 1 267 ? -15.107 13.432 -12.156 1.00 84.38 267 SER A CA 1
ATOM 2022 C C . SER A 1 267 ? -14.478 12.785 -10.919 1.00 84.38 267 SER A C 1
ATOM 2024 O O . SER A 1 267 ? -13.625 11.909 -11.062 1.00 84.38 267 SER A O 1
ATOM 2026 N N . SER A 1 268 ? -14.930 13.162 -9.721 1.00 87.44 268 SER A N 1
ATOM 2027 C CA . SER A 1 268 ? -14.533 12.502 -8.471 1.00 87.44 268 SER A CA 1
ATOM 2028 C C . SER A 1 268 ? -15.555 11.447 -8.068 1.00 87.44 268 SER A C 1
ATOM 2030 O O . SER A 1 268 ? -16.757 11.710 -8.091 1.00 87.44 268 SER A O 1
ATOM 2032 N N . VAL A 1 269 ? -15.074 10.268 -7.688 1.00 89.31 269 VAL A N 1
ATOM 2033 C CA . VAL A 1 269 ? -15.872 9.189 -7.107 1.00 89.31 269 VAL A CA 1
ATOM 2034 C C . VAL A 1 269 ? -15.473 9.065 -5.636 1.00 89.31 269 VAL A C 1
ATOM 2036 O O . VAL A 1 269 ? -14.352 8.622 -5.360 1.00 89.31 269 VAL A O 1
ATOM 2039 N N . PRO A 1 270 ? -16.341 9.464 -4.690 1.00 93.38 270 PRO A N 1
ATOM 2040 C CA . PRO A 1 270 ? -16.064 9.287 -3.271 1.00 93.38 270 PRO A CA 1
ATOM 2041 C C . PRO A 1 270 ? -16.166 7.807 -2.907 1.00 93.38 270 PRO A C 1
ATOM 2043 O O . PRO A 1 270 ? -17.026 7.106 -3.421 1.00 93.38 270 PRO A O 1
ATOM 2046 N N . ALA A 1 271 ? -15.324 7.329 -2.004 1.00 94.56 271 ALA A N 1
ATOM 2047 C CA . ALA A 1 271 ? -15.328 5.995 -1.426 1.00 94.56 271 ALA A CA 1
ATOM 2048 C C . ALA A 1 271 ? -15.221 6.144 0.096 1.00 94.56 271 ALA A C 1
ATOM 2050 O O . ALA A 1 271 ? -14.253 6.705 0.607 1.00 94.56 271 ALA A O 1
ATOM 2051 N N . ALA A 1 272 ? -16.243 5.684 0.814 1.00 95.81 272 ALA A N 1
ATOM 2052 C CA . ALA A 1 272 ? -16.290 5.731 2.269 1.00 95.81 272 ALA A CA 1
ATOM 2053 C C . ALA A 1 272 ? -16.031 4.331 2.819 1.00 95.81 272 ALA A C 1
ATOM 2055 O O . ALA A 1 272 ? -16.801 3.411 2.549 1.00 95.81 272 ALA A O 1
ATOM 2056 N N . PHE A 1 273 ? -14.947 4.175 3.569 1.00 96.75 273 PHE A N 1
ATOM 2057 C CA . PHE A 1 273 ? -14.617 2.928 4.241 1.00 96.75 273 PHE A CA 1
ATOM 2058 C C . PHE A 1 273 ? -14.995 3.021 5.711 1.00 96.75 273 PHE A C 1
ATOM 2060 O O . PHE A 1 273 ? -14.720 4.035 6.349 1.00 96.75 273 PHE A O 1
ATOM 2067 N N . HIS A 1 274 ? -15.570 1.941 6.228 1.00 96.56 274 HIS A N 1
ATOM 2068 C CA . HIS A 1 274 ? -15.921 1.801 7.632 1.00 96.56 274 HIS A CA 1
ATOM 2069 C C . HIS A 1 274 ? -15.387 0.469 8.157 1.00 96.56 274 HIS A C 1
ATOM 2071 O O . HIS A 1 274 ? -15.711 -0.583 7.602 1.00 96.56 274 HIS A O 1
ATOM 2077 N N . ALA A 1 275 ? -14.560 0.511 9.198 1.00 95.50 275 ALA A N 1
ATOM 2078 C CA . ALA A 1 275 ? -13.974 -0.656 9.847 1.00 95.50 275 ALA A CA 1
ATOM 2079 C C . ALA A 1 275 ? -14.272 -0.625 11.346 1.00 95.50 275 ALA A C 1
ATOM 2081 O O . ALA A 1 275 ? -14.038 0.388 11.986 1.00 95.50 275 ALA A O 1
ATOM 2082 N N . SER A 1 276 ? -14.700 -1.747 11.919 1.00 95.88 276 SER A N 1
ATOM 2083 C CA . SER A 1 276 ? -14.841 -1.909 13.369 1.00 95.88 276 SER A CA 1
ATOM 2084 C C . SER A 1 276 ? -13.902 -3.012 13.838 1.00 95.88 276 SER A C 1
ATOM 2086 O O . SER A 1 276 ? -13.849 -4.079 13.220 1.00 95.88 276 SER A O 1
ATOM 2088 N N . MET A 1 277 ? -13.116 -2.747 14.880 1.00 95.94 277 MET A N 1
ATOM 2089 C CA . MET A 1 277 ? -12.129 -3.696 15.395 1.00 95.94 277 MET A CA 1
ATOM 2090 C C . MET A 1 277 ? -11.957 -3.577 16.915 1.00 95.94 277 MET A C 1
ATOM 2092 O O . MET A 1 277 ? -12.092 -2.481 17.470 1.00 95.94 277 MET A O 1
ATOM 2096 N N . PRO A 1 278 ? -11.628 -4.684 17.604 1.00 96.88 278 PRO A N 1
ATOM 2097 C CA . PRO A 1 278 ? -11.279 -4.633 19.016 1.00 96.88 278 PRO A CA 1
ATOM 2098 C C . PRO A 1 278 ? -9.977 -3.851 19.219 1.00 96.88 278 PRO A C 1
ATOM 2100 O O . PRO A 1 278 ? -9.037 -3.962 18.429 1.00 96.88 278 PRO A O 1
ATOM 2103 N N . VAL A 1 279 ? -9.906 -3.080 20.301 1.00 95.94 279 VAL A N 1
ATOM 2104 C CA . VAL A 1 279 ? -8.711 -2.314 20.665 1.00 95.94 279 VAL A CA 1
ATOM 2105 C C . VAL A 1 279 ? -7.735 -3.212 21.415 1.00 95.94 279 VAL A C 1
ATOM 2107 O O . VAL A 1 279 ? -8.018 -3.670 22.523 1.00 95.94 279 VAL A O 1
ATOM 2110 N N . ALA A 1 280 ? -6.555 -3.438 20.837 1.00 96.19 280 ALA A N 1
ATOM 2111 C CA . ALA A 1 280 ? -5.480 -4.139 21.530 1.00 96.19 280 ALA A CA 1
ATOM 2112 C C . ALA A 1 280 ? -4.890 -3.272 22.657 1.00 96.19 280 ALA A C 1
ATOM 2114 O O . ALA A 1 280 ? -4.725 -2.064 22.496 1.00 96.19 280 ALA A O 1
ATOM 2115 N N . GLU A 1 281 ? -4.486 -3.886 23.776 1.00 94.88 281 GLU A N 1
ATOM 2116 C CA . GLU A 1 281 ? -3.871 -3.158 24.904 1.00 94.88 281 GLU A CA 1
ATOM 2117 C C . GLU A 1 281 ? -2.626 -2.358 24.501 1.00 94.88 281 GLU A C 1
ATOM 2119 O O . GLU A 1 281 ? -2.408 -1.257 24.994 1.00 94.88 281 GLU A O 1
ATOM 2124 N N . ALA A 1 282 ? -1.840 -2.862 23.546 1.00 95.25 282 ALA A N 1
ATOM 2125 C CA . ALA A 1 282 ? -0.654 -2.169 23.044 1.00 95.25 282 ALA A CA 1
ATOM 2126 C C . ALA A 1 282 ? -0.968 -0.857 22.299 1.00 95.25 282 ALA A C 1
ATOM 2128 O O . ALA A 1 282 ? -0.069 -0.044 22.100 1.00 95.25 282 ALA A O 1
ATOM 2129 N N . TRP A 1 283 ? -2.213 -0.649 21.861 1.00 95.25 283 TRP A N 1
ATOM 2130 C CA . TRP A 1 283 ? -2.629 0.573 21.166 1.00 95.25 283 TRP A CA 1
ATOM 2131 C C . TRP A 1 283 ? -3.068 1.671 22.128 1.00 95.25 283 TRP A C 1
ATOM 2133 O O . TRP A 1 283 ? -3.254 2.809 21.702 1.00 95.25 283 TRP A O 1
ATOM 2143 N N . LYS A 1 284 ? -3.267 1.332 23.403 1.00 94.25 284 LYS A N 1
ATOM 2144 C CA . LYS A 1 284 ? -3.823 2.230 24.406 1.00 94.25 284 LYS A CA 1
ATOM 2145 C C . LYS A 1 284 ? -2.748 3.091 25.047 1.00 94.25 284 LYS A C 1
ATOM 2147 O O . LYS A 1 284 ? -1.578 2.717 25.136 1.00 94.25 284 LYS A O 1
ATOM 2152 N N . ILE A 1 285 ? -3.170 4.237 25.564 1.00 92.19 285 ILE A N 1
ATOM 2153 C CA . ILE A 1 285 ? -2.324 5.073 26.406 1.00 92.19 285 ILE A CA 1
ATOM 2154 C C . ILE A 1 285 ? -1.858 4.319 27.673 1.00 92.19 285 ILE A C 1
ATOM 2156 O O . ILE A 1 285 ? -2.596 3.487 28.228 1.00 92.19 285 ILE A O 1
ATOM 2160 N N . PRO A 1 286 ? -0.644 4.615 28.178 1.00 89.44 286 PRO A N 1
ATOM 2161 C CA . PRO A 1 286 ? -0.154 4.049 29.430 1.00 89.44 286 PRO A CA 1
ATOM 2162 C C . PRO A 1 286 ? -1.086 4.341 30.619 1.00 89.44 286 PRO A C 1
ATOM 2164 O O . PRO A 1 286 ? -1.815 5.336 30.610 1.00 89.44 286 PRO A O 1
ATOM 2167 N N . PRO A 1 287 ? -1.063 3.510 31.678 1.00 85.94 287 PRO A N 1
ATOM 2168 C CA . PRO A 1 287 ? -1.872 3.763 32.866 1.00 85.94 287 PRO A CA 1
ATOM 2169 C C . PRO A 1 287 ? -1.527 5.127 33.477 1.00 85.94 287 PRO A C 1
ATOM 2171 O O . PRO A 1 287 ? -0.352 5.445 33.651 1.00 85.94 287 PRO A O 1
ATOM 2174 N N . GLY A 1 288 ? -2.545 5.920 33.815 1.00 79.56 288 GLY A N 1
ATOM 2175 C CA . GLY A 1 288 ? -2.372 7.249 34.412 1.00 79.56 288 GLY A CA 1
ATOM 2176 C C . GLY A 1 288 ? -2.095 8.383 33.41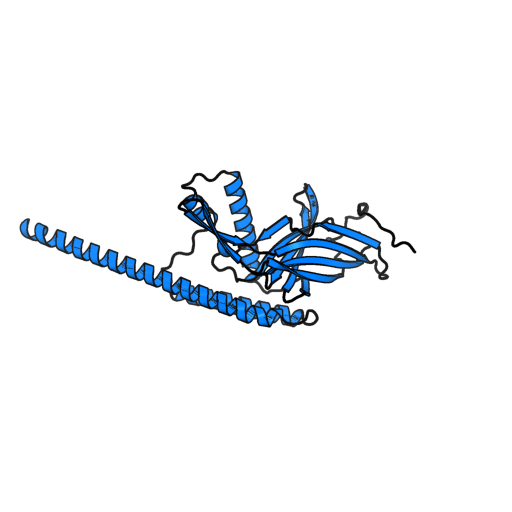8 1.00 79.56 288 GLY A C 1
ATOM 2177 O O . GLY A 1 288 ? -2.034 9.536 33.839 1.00 79.56 288 GLY A O 1
ATOM 2178 N N . ALA A 1 289 ? -1.962 8.095 32.119 1.00 82.31 289 ALA A N 1
ATOM 2179 C CA . ALA A 1 289 ? -1.975 9.129 31.089 1.00 82.31 289 ALA A CA 1
ATOM 2180 C C . ALA A 1 289 ? -3.414 9.611 30.836 1.00 82.31 289 ALA A C 1
ATOM 2182 O O . ALA A 1 289 ? -4.354 8.818 30.863 1.00 82.31 289 ALA A O 1
ATOM 2183 N N . VAL A 1 290 ? -3.582 10.911 30.585 1.00 78.94 290 VAL A N 1
ATOM 2184 C CA . VAL A 1 290 ? -4.879 11.508 30.236 1.00 78.94 290 VAL A CA 1
ATOM 2185 C C . VAL A 1 290 ? -5.000 11.552 28.718 1.00 78.94 290 VAL A C 1
ATOM 2187 O O . VAL A 1 290 ? -4.115 12.086 28.050 1.00 78.94 290 VAL A O 1
ATOM 2190 N N . TYR A 1 291 ? -6.085 11.000 28.179 1.00 78.75 291 TYR A N 1
ATOM 2191 C CA . TYR A 1 291 ? -6.391 11.094 26.755 1.00 78.75 291 TYR A CA 1
ATOM 2192 C C . TYR A 1 291 ? -6.842 12.519 26.403 1.00 78.75 291 TYR A C 1
ATOM 2194 O O . TYR A 1 291 ? -7.753 13.043 27.042 1.00 78.75 291 TYR A O 1
ATOM 2202 N N . GLN A 1 292 ? -6.214 13.149 25.408 1.00 68.50 292 GLN A N 1
ATOM 2203 C CA . GLN A 1 292 ? -6.503 14.528 24.994 1.00 68.50 292 GLN A CA 1
ATOM 2204 C C . GLN A 1 292 ? -7.270 14.580 23.662 1.00 68.50 292 GLN A C 1
ATOM 2206 O O . GLN A 1 292 ? -6.850 15.266 22.739 1.00 68.50 292 GLN A O 1
ATOM 2211 N N . ALA A 1 293 ? -8.401 13.884 23.535 1.00 58.81 293 ALA A N 1
ATOM 2212 C CA . ALA A 1 293 ? -9.312 14.151 22.416 1.00 58.81 293 ALA A CA 1
ATOM 2213 C C . ALA A 1 293 ? -10.412 15.138 22.813 1.00 58.81 293 ALA A C 1
ATOM 2215 O O . ALA A 1 293 ? -10.789 15.232 23.983 1.00 58.81 293 ALA A O 1
ATOM 2216 N N . GLU A 1 294 ? -10.968 15.836 21.818 1.00 51.38 294 GLU A N 1
ATOM 2217 C CA . GLU A 1 294 ? -12.250 16.527 21.950 1.00 51.38 294 GLU A CA 1
ATOM 2218 C C . GLU A 1 294 ? -13.334 15.494 22.291 1.00 51.38 294 GLU A C 1
ATOM 2220 O O . GLU A 1 294 ? -13.943 14.880 21.415 1.00 51.38 294 GLU A O 1
ATOM 2225 N N . VAL A 1 295 ? -13.584 15.285 23.584 1.00 44.62 295 VAL A N 1
ATOM 2226 C CA . VAL A 1 295 ? -14.738 14.524 24.058 1.00 44.62 295 VAL A CA 1
ATOM 2227 C C . VAL A 1 295 ? -15.982 15.336 23.706 1.00 44.62 295 VAL A C 1
ATOM 2229 O O . VAL A 1 295 ? -16.440 16.178 24.476 1.00 44.62 295 VAL A O 1
ATOM 2232 N N . ARG A 1 296 ? -16.544 15.113 22.516 1.00 41.66 296 ARG A N 1
ATOM 2233 C CA . ARG A 1 296 ? -17.948 15.431 22.274 1.00 41.66 296 ARG A CA 1
ATOM 2234 C C . ARG A 1 296 ? -18.750 14.343 22.963 1.00 41.66 296 ARG A C 1
ATOM 2236 O O . ARG A 1 296 ? -19.028 13.305 22.369 1.00 41.66 296 ARG A O 1
ATOM 2243 N N . GLU A 1 297 ? -19.085 14.565 24.234 1.00 33.44 297 GLU A N 1
ATOM 2244 C CA . GLU A 1 297 ? -20.188 13.830 24.844 1.00 33.44 297 GLU A CA 1
ATOM 2245 C C . GLU A 1 297 ? -21.375 13.977 23.893 1.00 33.44 297 GLU A C 1
ATOM 2247 O O . GLU A 1 297 ? -21.800 15.095 23.586 1.00 33.44 297 GLU A O 1
ATOM 2252 N N . ALA A 1 298 ? -21.840 12.854 23.342 1.00 33.53 298 ALA A N 1
ATOM 2253 C CA . ALA A 1 298 ? -23.053 12.833 22.549 1.00 33.53 298 ALA A CA 1
ATOM 2254 C C . ALA A 1 298 ? -24.143 13.474 23.410 1.00 33.53 298 ALA A C 1
ATOM 2256 O O . ALA A 1 298 ? -24.480 12.945 24.471 1.00 33.53 298 ALA A O 1
ATOM 2257 N N . ALA A 1 299 ? -24.608 14.655 22.997 1.00 30.02 299 ALA A N 1
ATOM 2258 C CA . ALA A 1 299 ? -25.706 15.335 23.657 1.00 30.02 299 ALA A CA 1
ATOM 2259 C C . ALA A 1 299 ? -26.863 14.334 23.786 1.00 30.02 299 ALA A C 1
ATOM 2261 O O . ALA A 1 299 ? -27.256 13.720 22.791 1.00 30.02 299 ALA A O 1
ATOM 2262 N N . GLN A 1 300 ? -27.297 14.126 25.031 1.00 31.97 300 GLN A N 1
ATOM 2263 C CA . GLN A 1 300 ? -28.441 13.291 25.395 1.00 31.97 300 GLN A CA 1
ATOM 2264 C C . GLN A 1 300 ? -29.715 13.742 24.683 1.00 31.97 300 GLN A C 1
ATOM 2266 O O . GLN A 1 300 ? -29.888 14.972 24.509 1.00 31.97 300 GLN A O 1
#

Foldseek 3Di:
DVVVCVVVVVVVVVVVVVVVVVVVVVLVVLQVVLVVQLVVLLVVLLVQLLVLLPDAQVVLVSSLVSLQVSLVVLVVSNVVSCVVRVPHDDPDALLVVVCVVVVNPDDPVRSVVSVVLLVVLVVVQVQSNDRRDFPGWWDWPSKIKGFRDWAWDQDPVGDIWIKTKIKIAQQDWDFDWDDDDPDTDTDIDGQKAWAKKKKWFAAPVRHTPAMDMDGGHAPDKCRDSCSRPVSDRPRMIMGMHIHHQAAQRGQKMKMWIWMWGQDPVRDIDITITIDMDTDDNRSHDDPPDDDDDPGPPPDD

Secondary structure (DSSP, 8-state):
-HHHHHHHHHHHHHHHHHHHHHHHHHHHHHHHHHHHHHHHHHHHHHHHHHHHTTS-GGGHHHHHHHHHHHHHHHHHHHHHHHHH-TTSPPPPPHHHHHHHHTTT---HHHHHHHHHHHHHHHHHHHHHHS----SEEEEETTEEEEEEEEEEEE-TTSSEEEEEEEEEET---EEEEEEETTEEEEEEE--EEEEEEEEEEE-TTS-EEEEEEEE---SEEES-GGGT-TTPPTTEEEEEEEEPPBPTT-SEEEEEEEEEEE-TTS-EEEEEEEEEEEPPGGGBPPTTPPP-S-------

Sequence (300 aa):
MKKLLIVALPLGLAILGGASVLSGQRAAQATAESRLERARLKREFAERAALARALPPERAAQWSDEATSLLGWYFTGLKEIQGRFPGVEPAPAALASAEAERKGKLADKDRAAIEDFQKYADGRAALLKARWAPVQSVQANGLRLDLVAIEPGASPGGGPGLRIDFALWGAPRLVDREKTGDRTVTRVISPVSFDKIGFRFLDAAGKPYGEMSGPGEPYQKLVDAERFVEDFPPGVMFGTWWVELLPREAATVELDLGVNVRGAGGSSVPAAFHASMPVAEAWKIPPGAVYQAEVREAAQ

pLDDT: mean 86.78, std 12.97, range [30.02, 98.12]

Radius of gyration: 25.45 Å; chains: 1; bounding box: 85×40×79 Å